Protein 3FS3 (pdb70)

CATH classification: 1.20.5.1500 (+1 more: 3.30.1120.90)

InterPro domains:
  IPR002164 Nucleosome assembly protein [PF00956] (43-279)
  IPR002164 Nucleosome assembly protein [PTHR11875] (30-287)
  IPR037231 NAP-like superfamily [SSF143113] (23-279)

GO terms:
  GO:0005737 cytoplasm (C, IDA)
  GO:0042393 histone binding (F, IDA)
  GO:0019901 protein kinase binding (F, IPI)

Sequence (197 aa):
TDLTEEQKETLKKLKLYQKEYYDYESKFEYELFLLRQKYHDLYGPIYDKRREALVGAKIGTPNLPEFWLRALRNNNTVSHVIEDHDEEILVYLNDIRCDYIKGFILSFYFATNPFFSNSVLTKTYHMKVLLHTEATVIDWYDNKNILKKRDSFFHFFTSHKVEVAQLEMIIEGDYEVALTIKERIIPYAVDYYLGII

Secondary structure (DSSP, 8-state):
--S-HHHHHHHHHHHHHHHHHHHHHHHHHHHHHHHHHHHHHHHHHHHHHHHHHHH---SSSTTSTTHHHHHHHTSHHHHTT--HHHHHHHTTEEEEEEEE---EEEEEEE-S-SSB--SEEEEEEEE--EEEEEEPPP-B-TT--TT-----GGGGS--B---HHHHHHHHHHHHHHHHHIIIIIHHHHHHHHTT--

Foldseek 3Di:
DPDDVVVVVVVVVVVVVVVVVVVVVVVVVVVVVVVVVVVVVVCVVVLVVVLCCQCCDQWASVNDFCLLVQLQCLPVLSVVQADPLQSVQSRQWRHWDWAVVCVIKIKTAGGCYQFFRDRIWMKDFDPVPTAWMAIDDTHTDPPRPPVPPDGHSVCLRPTTGCVNVVNVVVVVSSVVNVVCCHPPCSVCRVCSSVSVD

Nearest PDB structures (foldseek):
  3fs3-assembly1_A-2  TM=8.588E-01  e=6.155E-38  Plasmodium falciparum 3D7
  3hfd-assembly1_A-2  TM=9.957E-01  e=1.785E-30  Plasmodium knowlesi strain H
  3gyv-assembly1_A-2  TM=9.994E-01  e=1.395E-30  Plasmodium falciparum 3D7
  3gyw-assembly1_A-2  TM=1.003E+00  e=1.540E-29  Plasmodium falciparum 3D7
  6k00-assembly1_A  TM=7.542E-01  e=6.421E-14  Caenorhabditis elegans

Radius of gyration: 22.5 Å; Cα contacts (8 Å, |Δi|>4): 280; chains: 1; bounding box: 40×41×77 Å

Solvent-accessible surface area: 12964 Å² total; per-residue (Å²): 131,148,64,77,129,134,87,44,111,70,72,111,108,92,125,121,112,69,123,94,125,119,54,147,76,67,126,132,85,138,119,50,114,96,96,152,78,110,89,56,99,93,103,23,76,102,46,54,139,47,88,96,70,12,44,68,105,161,66,0,1,42,90,65,79,60,3,1,11,109,0,0,72,69,10,118,42,0,26,143,56,5,50,113,40,0,52,96,0,1,26,36,2,24,4,1,65,25,46,102,73,144,47,14,29,0,5,0,71,10,6,101,10,75,12,2,64,24,77,43,0,40,0,21,0,40,40,103,126,53,88,66,7,86,22,34,116,18,73,48,104,122,138,73,45,15,31,140,195,111,110,10,3,1,79,12,16,53,66,36,164,149,166,123,75,118,77,100,138,87,33,102,33,19,56,97,9,0,58,18,0,60,89,102,0,4,50,101,0,78,49,12,47,109,47,114,105

Organism: Plasmodium falciparum (isolate 3D7) (NCBI:txid36329)

B-factor: mean 36.51, std 13.62, range [14.11, 94.85]

Structure (mmCIF, N/CA/C/O backbone):
data_3FS3
#
_entry.id   3FS3
#
_cell.length_a   92.408
_cell.length_b   38.117
_cell.length_c   80.046
_cell.angle_alpha   90
_cell.angle_beta   107.866
_cell.angle_gamma   90
#
_symmetry.space_group_name_H-M   'C 1 2 1'
#
loop_
_entity.id
_entity.type
_entity.pdbx_description
1 polymer 'Nucleosome assembly protein 1, putative'
2 water water
#
loop_
_atom_site.group_PDB
_atom_site.id
_atom_site.type_symbol
_atom_site.label_atom_id
_atom_site.label_alt_id
_atom_site.label_comp_id
_atom_site.label_asym_id
_atom_site.label_entity_id
_atom_site.label_seq_id
_atom_site.pdbx_PDB_ins_code
_atom_site.Cartn_x
_atom_site.Cartn_y
_atom_site.Cartn_z
_atom_site.occupancy
_atom_site.B_iso_or_equiv
_atom_site.auth_seq_id
_atom_site.auth_comp_id
_atom_site.auth_asym_id
_atom_site.auth_atom_id
_atom_site.pdbx_PDB_model_num
ATOM 1 N N . THR A 1 45 ? -21.199 -3.424 -28.888 1.00 63.56 33 THR A N 1
ATOM 2 C CA . THR A 1 45 ? -22.127 -2.278 -29.094 1.00 65.43 33 THR A CA 1
ATOM 3 C C . THR A 1 45 ? -22.320 -1.946 -30.579 1.00 64.41 33 THR A C 1
ATOM 4 O O . THR A 1 45 ? -23.132 -2.573 -31.256 1.00 66.65 33 THR A O 1
ATOM 8 N N . ASP A 1 46 ? -21.580 -0.970 -31.093 1.00 63.63 34 ASP A N 1
ATOM 9 C CA . ASP A 1 46 ? -21.711 -0.604 -32.502 1.00 60.87 34 ASP A CA 1
ATOM 10 C C . ASP A 1 46 ? -20.512 -1.078 -33.314 1.00 57.48 34 ASP A C 1
ATOM 11 O O . ASP A 1 46 ? -20.013 -0.397 -34.215 1.00 54.87 34 ASP A O 1
ATOM 16 N N . LEU A 1 47 ? -20.075 -2.279 -32.967 1.00 50.60 35 LEU A N 1
ATOM 17 C CA . LEU A 1 47 ? -18.955 -2.931 -33.607 1.00 45.50 35 LEU A CA 1
ATOM 18 C C . LEU A 1 47 ? -19.531 -3.799 -34.720 1.00 42.48 35 LEU A C 1
ATOM 19 O O . LEU A 1 47 ? -20.740 -4.022 -34.778 1.00 41.68 35 LEU A O 1
ATOM 24 N N . THR A 1 48 ? -18.672 -4.277 -35.609 1.00 40.25 36 THR A N 1
ATOM 25 C CA . THR A 1 48 ? -19.123 -5.160 -36.675 1.00 35.23 36 THR A CA 1
ATOM 26 C C . THR A 1 48 ? -19.406 -6.471 -35.947 1.00 36.22 36 THR A C 1
ATOM 27 O O . THR A 1 48 ? -18.928 -6.669 -34.820 1.00 32.05 36 THR A O 1
ATOM 31 N N . GLU A 1 49 ? -20.173 -7.363 -36.569 1.00 33.00 37 GLU A N 1
ATOM 32 C CA . GLU A 1 49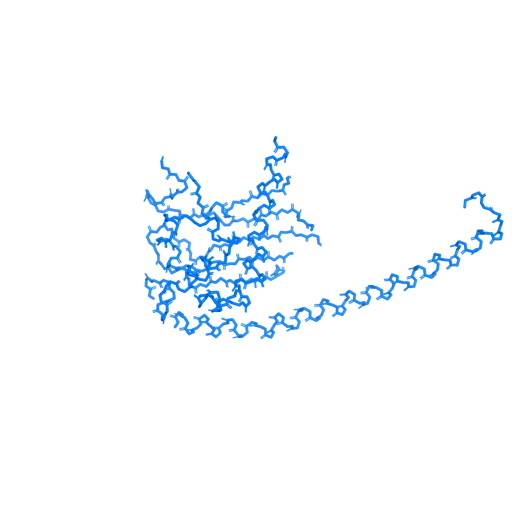 ? -20.490 -8.637 -35.933 1.00 33.31 37 GLU A CA 1
ATOM 33 C C . GLU A 1 49 ? -19.208 -9.370 -35.546 1.00 34.98 37 GLU A C 1
ATOM 34 O O . GLU A 1 49 ? -19.119 -9.998 -34.488 1.00 33.02 37 GLU A O 1
ATOM 40 N N . GLU A 1 50 ? -18.216 -9.269 -36.418 1.00 35.39 38 GLU A N 1
ATOM 41 C CA . GLU A 1 50 ? -16.915 -9.890 -36.213 1.00 36.26 38 GLU A CA 1
ATOM 42 C C . GLU A 1 50 ? -16.252 -9.382 -34.927 1.00 32.98 38 GLU A C 1
ATOM 43 O O . GLU A 1 50 ? -15.718 -10.159 -34.135 1.00 30.67 38 GLU A O 1
ATOM 49 N N . GLN A 1 51 ? -16.285 -8.071 -34.723 1.00 31.09 39 GLN A N 1
ATOM 50 C CA . GLN A 1 51 ? -15.682 -7.484 -33.534 1.00 28.36 39 GLN A CA 1
ATOM 51 C C . GLN A 1 51 ? -16.492 -7.843 -32.288 1.00 31.00 39 GLN A C 1
ATOM 52 O O . GLN A 1 51 ? -15.930 -8.019 -31.201 1.00 31.27 39 GLN A O 1
ATOM 58 N N . LYS A 1 52 ? -17.809 -7.969 -32.445 1.00 31.74 40 LYS A N 1
ATOM 59 C CA . LYS A 1 52 ? -18.663 -8.318 -31.314 1.00 34.12 40 LYS A CA 1
ATOM 60 C C . LYS A 1 52 ? -18.221 -9.674 -30.775 1.00 32.71 40 LYS A C 1
ATOM 61 O O . LYS A 1 52 ? -18.152 -9.870 -29.567 1.00 33.74 40 LYS A O 1
ATOM 67 N N . GLU A 1 53 ? -17.919 -10.603 -31.679 1.00 30.09 41 GLU A N 1
ATOM 68 C CA . GLU A 1 53 ? -17.464 -11.937 -31.289 1.00 34.14 41 GLU A CA 1
ATOM 69 C C . GLU A 1 53 ? -16.160 -11.849 -30.505 1.00 32.66 41 GLU A C 1
ATOM 70 O O . GLU A 1 53 ? -15.978 -12.532 -29.494 1.00 34.12 41 GLU A O 1
ATOM 76 N N . THR A 1 54 ? -15.255 -11.005 -30.990 1.00 30.75 42 THR A N 1
ATOM 77 C CA . THR A 1 54 ? -13.966 -10.799 -30.349 1.00 28.64 42 THR A CA 1
ATOM 78 C C . THR A 1 54 ? -14.164 -10.277 -28.927 1.00 28.50 42 THR A C 1
ATOM 79 O O . THR A 1 54 ? -13.484 -10.708 -27.996 1.00 26.65 42 THR A O 1
ATOM 83 N N . LEU A 1 55 ? -15.108 -9.353 -28.772 1.00 27.18 43 LEU A N 1
ATOM 84 C CA . LEU A 1 55 ? -15.402 -8.774 -27.472 1.00 28.76 43 LEU A CA 1
ATOM 85 C C . LEU A 1 55 ? -15.956 -9.836 -26.519 1.00 29.07 43 LEU A C 1
ATOM 86 O O . LEU A 1 55 ? -15.603 -9.862 -25.339 1.00 26.51 43 LEU A O 1
ATOM 91 N N . LYS A 1 56 ? -16.818 -10.711 -27.032 1.00 30.80 44 LYS A N 1
ATOM 92 C CA . LYS A 1 56 ? -17.396 -11.765 -26.201 1.00 31.46 44 LYS A CA 1
ATOM 93 C C . LYS A 1 56 ? -16.292 -12.702 -25.734 1.00 28.07 44 LYS A C 1
ATOM 94 O O . LYS A 1 56 ? -16.278 -13.118 -24.582 1.00 25.74 44 LYS A O 1
ATOM 100 N N . LYS A 1 57 ? -15.365 -13.032 -26.627 1.00 26.89 45 LYS A N 1
ATOM 101 C CA . LYS A 1 57 ? -14.271 -13.913 -26.252 1.00 28.91 45 LYS A CA 1
ATOM 102 C C . LYS A 1 57 ? -13.449 -13.287 -25.126 1.00 28.95 45 LYS A C 1
ATOM 103 O O . LYS A 1 57 ? -13.097 -13.970 -24.160 1.00 24.61 45 LYS A O 1
ATOM 109 N N . LEU A 1 58 ? -13.171 -11.987 -25.239 1.00 25.28 46 LEU A N 1
ATOM 110 C CA . LEU A 1 58 ? -12.407 -11.280 -24.215 1.00 26.29 46 LEU A CA 1
ATOM 111 C C . LEU A 1 58 ? -13.120 -11.314 -22.858 1.00 27.91 46 LEU A C 1
ATOM 112 O O . LEU A 1 58 ? -12.471 -11.491 -21.823 1.00 25.66 46 LEU A O 1
ATOM 117 N N . LYS A 1 59 ? -14.442 -11.134 -22.854 1.00 26.33 47 LYS A N 1
ATOM 118 C CA . LYS A 1 59 ? -15.182 -11.178 -21.596 1.00 26.51 47 LYS A CA 1
ATOM 119 C C . LYS A 1 59 ? -15.066 -12.586 -21.021 1.00 27.06 47 LYS A C 1
ATOM 120 O O . LYS A 1 59 ? -14.935 -12.770 -19.808 1.00 27.15 47 LYS A O 1
ATOM 126 N N . LEU A 1 60 ? -15.097 -13.578 -21.905 1.00 26.19 48 LEU A N 1
ATOM 127 C CA . LEU A 1 60 ? -14.963 -14.963 -21.481 1.00 28.95 48 LEU A CA 1
ATOM 128 C C . LEU A 1 60 ? -13.610 -15.100 -20.781 1.00 25.89 48 LEU A C 1
ATOM 129 O O . LEU A 1 60 ? -13.544 -15.584 -19.654 1.00 25.46 48 LEU A O 1
ATOM 134 N N . TYR A 1 61 ? -12.538 -14.649 -21.437 1.00 24.38 49 TYR A N 1
ATOM 135 C CA . TYR A 1 61 ? -11.208 -14.734 -20.842 1.00 23.93 49 TYR A CA 1
ATOM 136 C C . TYR A 1 61 ? -11.142 -13.925 -19.552 1.00 24.03 49 TYR A C 1
ATOM 137 O O . TYR A 1 61 ? -10.514 -14.348 -18.585 1.00 25.74 49 TYR A O 1
ATOM 146 N N . GLN A 1 62 ? -11.792 -12.766 -19.526 1.00 24.23 50 GLN A N 1
ATOM 147 C CA . GLN A 1 62 ? -11.769 -11.941 -18.325 1.00 25.85 50 GLN A CA 1
ATOM 148 C C . GLN A 1 62 ? -12.465 -12.671 -17.176 1.00 29.73 50 GLN A C 1
ATOM 149 O O . GLN A 1 62 ? -12.052 -12.561 -16.018 1.00 26.75 50 GLN A O 1
ATOM 155 N N . LYS A 1 63 ? -13.532 -13.399 -17.503 1.00 30.81 51 LYS A N 1
ATOM 156 C CA . LYS A 1 63 ? -14.263 -14.163 -16.501 1.00 33.34 51 LYS A CA 1
ATOM 157 C C . LYS A 1 63 ? -13.316 -15.214 -15.935 1.00 33.86 51 LYS A C 1
ATOM 158 O O . LYS A 1 63 ? -13.344 -15.513 -14.742 1.00 33.14 51 LYS A O 1
ATOM 164 N N . GLU A 1 64 ? -12.472 -15.766 -16.804 1.00 32.59 52 GLU A N 1
ATOM 165 C CA . GLU A 1 64 ? -11.498 -16.769 -16.389 1.00 31.15 52 GLU A CA 1
ATOM 166 C C . GLU A 1 64 ? -10.476 -16.114 -15.450 1.00 31.70 52 GLU A C 1
ATOM 167 O O . GLU A 1 64 ? -10.044 -16.718 -14.465 1.00 30.47 52 GLU A O 1
ATOM 173 N N . TYR A 1 65 ? -10.084 -14.880 -15.758 1.00 29.36 53 TYR A N 1
ATOM 174 C CA . TYR A 1 65 ? -9.126 -14.177 -14.910 1.00 29.87 53 TYR A CA 1
ATOM 175 C C . TYR A 1 65 ? -9.687 -14.036 -13.495 1.00 29.43 53 TYR A C 1
ATOM 176 O O . TYR A 1 65 ? -9.017 -14.368 -12.511 1.00 29.77 53 TYR A O 1
ATOM 185 N N . TYR A 1 66 ? -10.917 -13.538 -13.403 1.00 28.69 54 TYR A N 1
ATOM 186 C CA . TYR A 1 66 ? -11.577 -13.334 -12.117 1.00 29.79 54 TYR A CA 1
ATOM 187 C C . TYR A 1 66 ? -11.707 -14.610 -11.293 1.00 29.37 54 TYR A C 1
ATOM 188 O O . TYR A 1 66 ? -11.640 -14.563 -10.065 1.00 28.62 54 TYR A O 1
ATOM 197 N N . ASP A 1 67 ? -11.889 -15.746 -11.965 1.00 28.69 55 ASP A N 1
ATOM 198 C CA . ASP A 1 67 ? -11.992 -17.017 -11.264 1.00 29.73 55 ASP A CA 1
ATOM 199 C C . ASP A 1 67 ? -10.645 -17.302 -10.593 1.00 30.57 55 ASP A C 1
ATOM 200 O O . ASP A 1 67 ? -10.581 -17.547 -9.388 1.00 30.32 55 ASP A O 1
ATOM 205 N N . TYR A 1 68 ? -9.567 -17.257 -11.370 1.00 26.23 56 TYR A N 1
ATOM 206 C CA . TYR A 1 68 ? -8.244 -17.499 -10.815 1.00 25.18 56 TYR A CA 1
ATOM 207 C C . TYR A 1 68 ? -7.922 -16.482 -9.726 1.00 25.97 56 TYR A C 1
ATOM 208 O O . TYR A 1 68 ? -7.383 -16.835 -8.680 1.00 27.10 56 TYR A O 1
ATOM 217 N N . GLU A 1 69 ? -8.251 -15.219 -9.971 1.00 24.03 57 GLU A N 1
ATOM 218 C CA . GLU A 1 69 ? -7.978 -14.185 -8.988 1.00 27.72 57 GLU A CA 1
ATOM 219 C C . GLU A 1 69 ? -8.706 -14.455 -7.665 1.00 28.94 57 GLU A C 1
ATOM 220 O O . GLU A 1 69 ? -8.161 -14.201 -6.595 1.00 28.94 57 GLU A O 1
ATOM 226 N N . SER A 1 70 ? -9.935 -14.963 -7.736 1.00 29.35 58 SER A N 1
ATOM 227 C CA . SER A 1 70 ? -10.688 -15.265 -6.523 1.00 31.48 58 SER A CA 1
ATOM 228 C C . SER A 1 70 ? -9.983 -16.374 -5.763 1.00 30.77 58 SER A C 1
ATOM 229 O O . SER A 1 70 ? -9.928 -16.360 -4.538 1.00 29.44 58 SER A O 1
ATOM 232 N N . LYS A 1 71 ? -9.442 -17.337 -6.500 1.00 31.29 59 LYS A N 1
ATOM 233 C CA . LYS A 1 71 ? -8.733 -18.446 -5.876 1.00 32.31 59 LYS A CA 1
ATOM 234 C C . LYS A 1 71 ? -7.416 -17.978 -5.251 1.00 31.60 59 LYS A C 1
ATOM 235 O O . LYS A 1 71 ? -7.001 -18.504 -4.219 1.00 31.55 59 LYS A O 1
ATOM 241 N N . PHE A 1 72 ? -6.763 -16.992 -5.865 1.00 30.22 60 PHE A N 1
ATOM 242 C CA . PHE A 1 72 ? -5.513 -16.467 -5.311 1.00 29.89 60 PHE A CA 1
ATOM 243 C C . PHE A 1 72 ? -5.864 -15.720 -4.033 1.00 29.95 60 PHE A C 1
ATOM 244 O O . PHE A 1 72 ? -5.210 -15.882 -2.999 1.00 29.34 60 PHE A O 1
ATOM 252 N N . GLU A 1 73 ? -6.904 -14.899 -4.110 1.00 27.68 61 GLU A N 1
ATOM 253 C CA . GLU A 1 73 ? -7.317 -14.131 -2.945 1.00 33.31 61 GLU A CA 1
ATOM 254 C C . GLU A 1 73 ? -7.604 -15.079 -1.787 1.00 31.90 61 GLU A C 1
ATOM 255 O O . GLU A 1 73 ? -7.250 -14.797 -0.648 1.00 28.78 61 GLU A O 1
ATOM 261 N N . TYR A 1 74 ? -8.239 -16.210 -2.087 1.00 33.13 62 TYR A N 1
ATOM 262 C CA . TYR A 1 74 ? -8.562 -17.189 -1.057 1.00 33.47 62 TYR A CA 1
ATOM 263 C C . TYR A 1 74 ? -7.286 -17.751 -0.436 1.00 32.94 62 TYR A C 1
ATOM 264 O O . TYR A 1 74 ? -7.159 -17.801 0.790 1.00 30.49 62 TYR A O 1
ATOM 273 N N . GLU A 1 75 ? -6.339 -18.173 -1.273 1.00 28.11 63 GLU A N 1
ATOM 274 C CA . GLU A 1 75 ? -5.087 -18.705 -0.746 1.00 31.65 63 GLU A CA 1
ATOM 275 C C . GLU A 1 75 ? -4.315 -17.643 0.048 1.00 29.97 63 GLU A C 1
ATOM 276 O O . GLU A 1 75 ? -3.535 -17.977 0.935 1.00 27.16 63 GLU A O 1
ATOM 282 N N . LEU A 1 76 ? -4.538 -16.368 -0.265 1.00 30.31 64 LEU A N 1
ATOM 283 C CA . LEU A 1 76 ? -3.871 -15.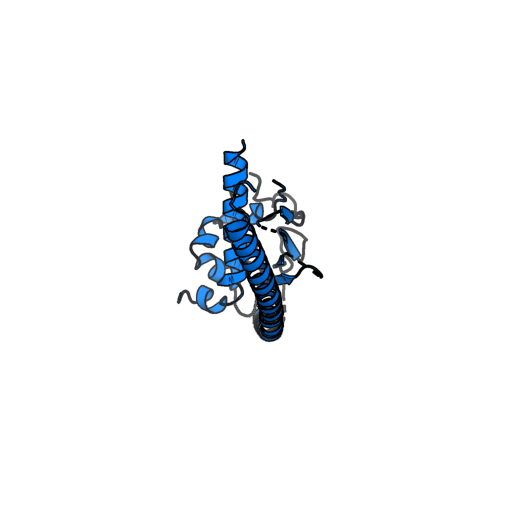287 0.461 1.00 31.35 64 LEU A CA 1
ATOM 284 C C . LEU A 1 76 ? -4.502 -15.159 1.853 1.00 32.45 64 LEU A C 1
ATOM 285 O O . LEU A 1 76 ? -3.812 -14.925 2.838 1.00 34.56 64 LEU A O 1
ATOM 290 N N . PHE A 1 77 ? -5.820 -15.315 1.922 1.00 34.43 65 PHE A N 1
ATOM 291 C CA . PHE A 1 77 ? -6.534 -15.238 3.191 1.00 37.77 65 PHE A CA 1
ATOM 292 C C . PHE A 1 77 ? -6.030 -16.354 4.094 1.00 37.38 65 PHE A C 1
ATOM 293 O O . PHE A 1 77 ? -5.743 -16.130 5.265 1.00 38.66 65 PHE A O 1
ATOM 301 N N . LEU A 1 78 ? -5.929 -17.557 3.537 1.00 37.56 66 LEU A N 1
ATOM 302 C CA . LEU A 1 78 ? -5.444 -18.710 4.281 1.00 38.58 66 LEU A CA 1
ATOM 303 C C . LEU A 1 78 ? -4.055 -18.432 4.825 1.00 36.81 66 LEU A C 1
ATOM 304 O O . LEU A 1 78 ? -3.792 -18.585 6.020 1.00 39.28 66 LEU A O 1
ATOM 309 N N . LEU A 1 79 ? -3.172 -18.014 3.928 1.00 35.12 67 LEU A N 1
ATOM 310 C CA . LEU A 1 79 ? -1.789 -17.734 4.272 1.00 32.75 67 LEU A CA 1
ATOM 311 C C . LEU A 1 79 ? -1.661 -16.765 5.436 1.00 32.26 67 LEU A C 1
ATOM 312 O O . LEU A 1 79 ? -0.974 -17.061 6.407 1.00 35.33 67 LEU A O 1
ATOM 317 N N . ARG A 1 80 ? -2.326 -15.616 5.352 1.00 33.02 68 ARG A N 1
ATOM 318 C CA . ARG A 1 80 ? -2.246 -14.631 6.430 1.00 33.57 68 ARG A CA 1
ATOM 319 C C . ARG A 1 80 ? -2.846 -15.153 7.747 1.00 33.06 68 ARG A C 1
ATOM 320 O O . ARG A 1 80 ? -2.364 -14.820 8.826 1.00 33.15 68 ARG A O 1
ATOM 328 N N . GLN A 1 81 ? -3.884 -15.978 7.662 1.00 34.38 69 GLN A N 1
ATOM 329 C CA . GLN A 1 81 ? -4.498 -16.533 8.865 1.00 37.56 69 GLN A CA 1
ATOM 330 C C . GLN A 1 81 ? -3.524 -17.491 9.531 1.00 37.51 69 GLN A C 1
ATOM 331 O O . GLN A 1 81 ? -3.258 -17.389 10.726 1.00 40.55 69 GLN A O 1
ATOM 337 N N . LYS A 1 82 ? -2.991 -18.419 8.746 1.00 36.79 70 LYS A N 1
ATOM 338 C CA . LYS A 1 82 ? -2.041 -19.398 9.247 1.00 34.20 70 LYS A CA 1
ATOM 339 C C . LYS A 1 82 ? -0.926 -18.744 10.064 1.00 32.88 70 LYS A C 1
ATOM 340 O O . LYS A 1 82 ? -0.693 -19.110 11.216 1.00 31.49 70 LYS A O 1
ATOM 346 N N . TYR A 1 83 ? -0.236 -17.776 9.473 1.00 27.97 71 TYR A N 1
ATOM 347 C CA . TYR A 1 83 ? 0.848 -17.124 10.189 1.00 31.79 71 TYR A CA 1
ATOM 348 C C . TYR A 1 83 ? 0.352 -16.275 11.347 1.00 30.24 71 TYR A C 1
ATOM 349 O O . TYR A 1 83 ? 1.050 -16.122 12.349 1.00 31.01 71 TYR A O 1
ATOM 358 N N . HIS A 1 84 ? -0.853 -15.730 11.227 1.00 28.86 72 HIS A N 1
ATOM 359 C CA . HIS A 1 84 ? -1.393 -14.958 12.332 1.00 32.98 72 HIS A CA 1
ATOM 360 C C . HIS A 1 84 ? -1.421 -15.878 13.554 1.00 32.04 72 HIS A C 1
ATOM 361 O O . HIS A 1 84 ? -1.070 -15.463 14.655 1.00 28.47 72 HIS A O 1
ATOM 368 N N . ASP A 1 85 ? -1.833 -17.129 13.340 1.00 32.09 73 ASP A N 1
ATOM 369 C CA . ASP A 1 85 ? -1.902 -18.120 14.411 1.00 36.18 73 ASP A CA 1
ATOM 370 C C . ASP A 1 85 ? -0.528 -18.601 14.857 1.00 33.80 73 ASP A C 1
ATOM 371 O O . ASP A 1 85 ? -0.352 -19.019 15.999 1.00 32.43 73 ASP A O 1
ATOM 376 N N . LEU A 1 86 ? 0.449 -18.552 13.958 1.00 34.30 74 LEU A N 1
ATOM 377 C CA . LEU A 1 86 ? 1.801 -18.952 14.321 1.00 31.01 74 LEU A CA 1
ATOM 378 C C . LEU A 1 86 ? 2.451 -17.844 15.159 1.00 28.76 74 LEU A C 1
ATOM 379 O O . LEU A 1 86 ? 3.257 -18.125 16.037 1.00 30.71 74 LEU A O 1
ATOM 384 N N . TYR A 1 87 ? 2.096 -16.587 14.903 1.00 26.93 75 TYR A N 1
ATOM 385 C CA . TYR A 1 87 ? 2.671 -15.479 15.680 1.00 27.27 75 TYR A CA 1
ATOM 386 C C . TYR A 1 87 ? 2.089 -15.403 17.094 1.00 25.74 75 TYR A C 1
ATOM 387 O O . TYR A 1 87 ? 2.784 -15.025 18.047 1.00 27.70 75 TYR A O 1
ATOM 396 N N . GLY A 1 88 ? 0.810 -15.753 17.214 1.00 25.85 76 GLY A N 1
ATOM 397 C CA . GLY A 1 88 ? 0.118 -15.716 18.494 1.00 24.00 76 GLY A CA 1
ATOM 398 C C . GLY A 1 88 ? 0.902 -16.196 19.704 1.00 26.51 76 GLY A C 1
ATOM 399 O O . GLY A 1 88 ? 1.073 -15.441 20.661 1.00 30.37 76 GLY A O 1
ATOM 400 N N . PRO A 1 89 ? 1.385 -17.450 19.705 1.00 27.72 77 PRO A N 1
ATOM 401 C CA . PRO A 1 89 ? 2.150 -17.985 20.838 1.00 26.93 77 PRO A CA 1
ATOM 402 C C . PRO A 1 89 ? 3.420 -17.177 21.107 1.00 26.23 77 PRO A C 1
ATOM 403 O O . PRO A 1 89 ? 3.885 -17.080 22.241 1.00 24.49 77 PRO A O 1
ATOM 407 N N . ILE A 1 90 ? 3.991 -16.614 20.054 1.00 24.06 78 ILE A N 1
ATOM 408 C CA . ILE A 1 90 ? 5.206 -15.833 20.217 1.00 25.85 78 ILE A CA 1
ATOM 409 C C . ILE A 1 90 ? 4.889 -14.532 20.944 1.00 24.68 78 ILE A C 1
ATOM 410 O O . ILE A 1 90 ? 5.690 -14.058 21.748 1.00 25.50 78 ILE A O 1
ATOM 415 N N . TYR A 1 91 ? 3.713 -13.966 20.682 1.00 24.65 79 TYR A N 1
ATOM 416 C CA . TYR A 1 91 ? 3.320 -12.728 21.349 1.00 27.87 79 TYR A CA 1
ATOM 417 C C . TYR A 1 91 ? 2.996 -13.004 22.816 1.00 28.41 79 TYR A C 1
ATOM 418 O O . TYR A 1 91 ? 3.366 -12.224 23.697 1.00 27.55 79 TYR A O 1
ATOM 427 N N . ASP A 1 92 ? 2.310 -14.115 23.078 1.00 29.16 80 ASP A N 1
ATOM 428 C CA . ASP A 1 92 ? 1.945 -14.466 24.445 1.00 30.77 80 ASP A CA 1
ATOM 429 C C . ASP A 1 92 ? 3.164 -14.756 25.306 1.00 31.00 80 ASP A C 1
ATOM 430 O O . ASP A 1 92 ? 3.142 -14.509 26.515 1.00 30.01 80 ASP A O 1
ATOM 435 N N . LYS A 1 93 ? 4.219 -15.293 24.698 1.00 26.93 81 LYS A N 1
ATOM 436 C CA . LYS A 1 93 ? 5.427 -15.591 25.456 1.00 28.82 81 LYS A CA 1
ATOM 437 C C . LYS A 1 93 ? 6.078 -14.286 25.886 1.00 24.97 81 LYS A C 1
ATOM 438 O O . LYS A 1 93 ? 6.554 -14.151 27.009 1.00 27.19 81 LYS A O 1
ATOM 444 N N . ARG A 1 94 ? 6.084 -13.317 24.986 1.00 24.01 82 ARG A N 1
ATOM 445 C CA . ARG A 1 94 ? 6.663 -12.019 25.290 1.00 23.03 82 ARG A CA 1
ATOM 446 C C . ARG A 1 94 ? 5.885 -11.375 26.440 1.00 23.74 82 ARG A C 1
ATOM 447 O O . ARG A 1 94 ? 6.476 -10.886 27.397 1.00 24.16 82 ARG A O 1
ATOM 455 N N . ARG A 1 95 ? 4.557 -11.393 26.351 1.00 22.69 83 ARG A N 1
ATOM 456 C CA . ARG A 1 95 ? 3.720 -10.805 27.391 1.00 23.54 83 ARG A CA 1
ATOM 457 C C . ARG A 1 95 ? 4.039 -11.464 28.732 1.00 26.73 83 ARG A C 1
ATOM 458 O O . ARG A 1 95 ? 4.282 -10.787 29.742 1.00 20.30 83 ARG A O 1
ATOM 466 N N . GLU A 1 96 ? 4.040 -12.794 28.715 1.00 24.86 84 GLU A N 1
ATOM 467 C CA . GLU A 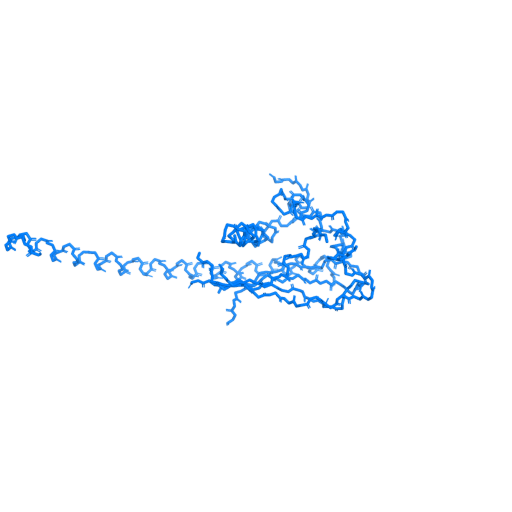1 96 ? 4.308 -13.607 29.892 1.00 27.58 84 GLU A CA 1
ATOM 468 C C . GLU A 1 96 ? 5.636 -13.232 30.539 1.00 27.91 84 GLU A C 1
ATOM 469 O O . GLU A 1 96 ? 5.711 -13.057 31.753 1.00 27.54 84 GLU A O 1
ATOM 475 N N . ALA A 1 97 ? 6.679 -13.109 29.724 1.00 23.27 85 ALA A N 1
ATOM 476 C CA . ALA A 1 97 ? 7.992 -12.753 30.237 1.00 27.00 85 ALA A CA 1
ATOM 477 C C . ALA A 1 97 ? 7.997 -11.311 30.747 1.00 28.07 85 ALA A C 1
ATOM 478 O O . ALA A 1 97 ? 8.660 -11.003 31.732 1.00 29.64 85 ALA A O 1
ATOM 480 N N . LEU A 1 98 ? 7.255 -10.434 30.076 1.00 26.91 86 LEU A N 1
ATOM 481 C CA . LEU A 1 98 ? 7.190 -9.024 30.467 1.00 28.08 86 LEU A CA 1
ATOM 482 C C . LEU A 1 98 ? 6.374 -8.783 31.734 1.00 31.33 86 LEU A C 1
ATOM 483 O O . LEU A 1 98 ? 6.802 -8.053 32.633 1.00 29.34 86 LEU A O 1
ATOM 488 N N . VAL A 1 99 ? 5.199 -9.400 31.794 1.00 30.97 87 VAL A N 1
ATOM 489 C CA . VAL A 1 99 ? 4.294 -9.213 32.916 1.00 33.56 87 VAL A CA 1
ATOM 490 C C . VAL A 1 99 ? 4.435 -10.242 34.035 1.00 37.77 87 VAL A C 1
ATOM 491 O O . VAL A 1 99 ? 4.311 -9.896 35.206 1.00 38.47 87 VAL A O 1
ATOM 495 N N . GLY A 1 100 ? 4.693 -11.497 33.675 1.00 36.87 88 GLY A N 1
ATOM 496 C CA . GLY A 1 100 ? 4.852 -12.537 34.677 1.00 38.47 88 GLY A CA 1
ATOM 497 C C . GLY A 1 100 ? 3.524 -13.046 35.203 1.00 43.88 88 GLY A C 1
ATOM 498 O O . GLY A 1 100 ? 2.463 -12.741 34.649 1.00 45.05 88 GLY A O 1
ATOM 499 N N . ALA A 1 104 ? 1.100 -6.897 39.634 1.00 40.53 92 ALA A N 1
ATOM 500 C CA . ALA A 1 104 ? 1.831 -5.700 40.034 1.00 43.40 92 ALA A CA 1
ATOM 501 C C . ALA A 1 104 ? 1.124 -4.427 39.580 1.00 44.06 92 ALA A C 1
ATOM 502 O O . ALA A 1 104 ? 0.349 -4.437 38.619 1.00 43.19 92 ALA A O 1
ATOM 504 N N . LYS A 1 105 ? 1.401 -3.330 40.277 1.00 44.15 93 LYS A N 1
ATOM 505 C CA . LYS A 1 105 ? 0.799 -2.050 39.938 1.00 43.87 93 LYS A CA 1
ATOM 506 C C . LYS A 1 105 ? 1.693 -1.241 39.003 1.00 39.19 93 LYS A C 1
ATOM 507 O O . LYS A 1 105 ? 1.853 -0.030 39.170 1.00 38.51 93 LYS A O 1
ATOM 513 N N . ILE A 1 106 ? 2.287 -1.917 38.024 1.00 35.23 94 ILE A N 1
ATOM 514 C CA . ILE A 1 106 ? 3.130 -1.236 37.052 1.00 32.59 94 ILE A CA 1
ATOM 515 C C . ILE A 1 106 ? 3.166 -2.029 35.752 1.00 29.32 94 ILE A C 1
ATOM 516 O O . ILE A 1 106 ? 3.045 -3.254 35.758 1.00 25.53 94 ILE A O 1
ATOM 521 N N . GLY A 1 107 ? 3.301 -1.324 34.634 1.00 28.30 95 GLY A N 1
ATOM 522 C CA . GLY A 1 107 ? 3.324 -1.990 33.342 1.00 23.44 95 GLY A CA 1
ATOM 523 C C . GLY A 1 107 ? 4.584 -2.801 33.147 1.00 21.93 95 GLY A C 1
ATOM 524 O O . GLY A 1 107 ? 5.647 -2.372 33.571 1.00 25.71 95 GLY A O 1
ATOM 525 N N . THR A 1 108 ? 4.465 -3.973 32.527 1.00 19.72 96 THR A N 1
ATOM 526 C CA . THR A 1 108 ? 5.617 -4.836 32.256 1.00 20.98 96 THR A CA 1
ATOM 527 C C . THR A 1 108 ? 6.687 -4.735 33.353 1.00 24.12 96 THR A C 1
ATOM 528 O O . THR A 1 108 ? 7.802 -4.292 33.101 1.00 26.07 96 THR A O 1
ATOM 532 N N . PRO A 1 109 ? 6.361 -5.161 34.585 1.00 24.81 97 PRO A N 1
ATOM 533 C CA . PRO A 1 109 ? 7.320 -5.092 35.691 1.00 25.14 97 PRO A CA 1
ATOM 534 C C . PRO A 1 109 ? 8.653 -5.804 35.497 1.00 27.50 97 PRO A C 1
ATOM 535 O O . PRO A 1 109 ? 9.644 -5.423 36.118 1.00 31.53 97 PRO A O 1
ATOM 539 N N . ASN A 1 110 ? 8.708 -6.823 34.648 1.00 25.64 98 ASN A N 1
ATOM 540 C CA . ASN A 1 110 ? 9.983 -7.507 34.456 1.00 25.88 98 ASN A CA 1
ATOM 541 C C . ASN A 1 110 ? 10.899 -6.761 33.489 1.00 28.64 98 ASN A C 1
ATOM 542 O O . ASN A 1 110 ? 12.047 -7.155 33.288 1.00 30.23 98 ASN A O 1
ATOM 547 N N . LEU A 1 111 ? 10.384 -5.686 32.890 1.00 27.39 99 LEU A N 1
ATOM 548 C CA . LEU A 1 111 ? 11.162 -4.843 31.975 1.00 25.66 99 LEU A CA 1
ATOM 549 C C . LEU A 1 111 ? 10.446 -3.496 31.868 1.00 28.41 99 LEU A C 1
ATOM 550 O O . LEU A 1 111 ? 9.722 -3.216 30.899 1.00 25.65 99 LEU A O 1
ATOM 555 N N . PRO A 1 112 ? 10.645 -2.642 32.884 1.00 27.90 100 PRO A N 1
ATOM 556 C CA . PRO A 1 112 ? 10.071 -1.305 33.029 1.00 26.06 100 PRO A CA 1
ATOM 557 C C . PRO A 1 112 ? 10.011 -0.449 31.773 1.00 26.36 100 PRO A C 1
ATOM 558 O O . PRO A 1 112 ? 11.001 -0.313 31.058 1.00 25.31 100 PRO A O 1
ATOM 562 N N . GLU A 1 113 ? 8.835 0.127 31.521 1.00 23.84 101 GLU A N 1
ATOM 563 C CA . GLU A 1 113 ? 8.614 1.022 30.384 1.00 26.59 101 GLU A CA 1
ATOM 564 C C . GLU A 1 113 ? 8.796 0.415 29.001 1.00 26.09 101 GLU A C 1
ATOM 565 O O . GLU A 1 113 ? 8.959 1.147 28.017 1.00 26.38 101 GLU A O 1
ATOM 571 N N . PHE A 1 114 ? 8.739 -0.912 28.914 1.00 26.47 102 PHE A N 1
ATOM 572 C CA . PHE A 1 114 ? 8.921 -1.589 27.636 1.00 22.28 102 PHE A CA 1
ATOM 573 C C . PHE A 1 114 ? 8.149 -1.020 26.455 1.00 22.03 102 PHE A C 1
ATOM 574 O O . PHE A 1 114 ? 8.739 -0.683 25.437 1.00 24.11 102 PHE A O 1
ATOM 582 N N . TRP A 1 115 ? 6.829 -0.938 26.572 1.00 21.94 103 TRP A N 1
ATOM 583 C CA . TRP A 1 115 ? 6.026 -0.442 25.460 1.00 24.20 103 TRP A CA 1
ATOM 584 C C . TRP A 1 115 ? 6.202 1.054 25.209 1.00 24.22 103 TRP A C 1
ATOM 585 O O . TRP A 1 115 ? 6.245 1.489 24.056 1.00 23.27 103 TRP A O 1
ATOM 596 N N . LEU A 1 116 ? 6.309 1.842 26.274 1.00 26.65 104 LEU A N 1
ATOM 597 C CA . LEU A 1 116 ? 6.502 3.272 26.088 1.00 22.60 104 LEU A CA 1
ATOM 598 C C . LEU A 1 116 ? 7.738 3.499 25.238 1.00 25.17 104 LEU A C 1
ATOM 599 O O . LEU A 1 116 ? 7.698 4.269 24.278 1.00 25.10 104 LEU A O 1
ATOM 604 N N . ARG A 1 117 ? 8.831 2.823 25.580 1.00 24.49 105 ARG A N 1
ATOM 605 C CA . ARG A 1 117 ? 10.070 3.001 24.836 1.00 26.58 105 ARG A CA 1
ATOM 606 C C . ARG A 1 117 ? 9.992 2.468 23.418 1.00 28.63 105 ARG A C 1
ATOM 607 O O . ARG A 1 117 ? 10.520 3.082 22.496 1.00 32.93 105 ARG A O 1
ATOM 615 N N . ALA A 1 118 ? 9.325 1.335 23.230 1.00 28.85 106 ALA A N 1
ATOM 616 C CA . ALA A 1 118 ? 9.180 0.794 21.887 1.00 28.20 106 ALA A CA 1
ATOM 617 C C . ALA A 1 118 ? 8.403 1.822 21.059 1.00 29.79 106 ALA A C 1
ATOM 618 O O . ALA A 1 118 ? 8.805 2.165 19.947 1.00 31.02 106 ALA A O 1
ATOM 620 N N . LEU A 1 119 ? 7.293 2.316 21.607 1.00 29.00 107 LEU A N 1
ATOM 621 C CA . LEU A 1 119 ? 6.474 3.315 20.914 1.00 29.62 107 LEU A CA 1
ATOM 622 C C . LEU A 1 119 ? 7.266 4.600 20.641 1.00 29.56 107 LEU A C 1
ATOM 623 O O . LEU A 1 119 ? 7.170 5.178 19.558 1.00 29.27 107 LEU A O 1
ATOM 628 N N . ARG A 1 120 ? 8.045 5.039 21.624 1.00 29.25 108 ARG A N 1
ATOM 629 C CA . ARG A 1 120 ? 8.858 6.247 21.483 1.00 32.66 108 ARG A CA 1
ATOM 630 C C . ARG A 1 120 ? 9.861 6.121 20.344 1.00 32.16 108 ARG A C 1
ATOM 631 O O . ARG A 1 120 ? 10.055 7.067 19.583 1.00 34.49 108 ARG A O 1
ATOM 639 N N . ASN A 1 121 ? 10.487 4.952 20.229 1.00 27.63 109 ASN A N 1
ATOM 640 C CA . ASN A 1 121 ? 11.478 4.705 19.191 1.00 29.95 109 ASN A CA 1
ATOM 641 C C . ASN A 1 121 ? 10.929 4.536 17.776 1.00 30.32 109 ASN A C 1
ATOM 642 O O . ASN A 1 121 ? 11.676 4.213 16.852 1.00 32.77 109 ASN A O 1
ATOM 647 N N . ASN A 1 122 ? 9.628 4.733 17.600 1.00 30.97 110 ASN A N 1
ATOM 648 C CA . ASN A 1 122 ? 9.029 4.644 16.267 1.00 32.04 110 ASN A CA 1
ATOM 649 C C . ASN A 1 122 ? 8.582 6.054 15.897 1.00 32.25 110 ASN A C 1
ATOM 650 O O . ASN A 1 122 ? 7.719 6.629 16.558 1.00 30.93 110 ASN A O 1
ATOM 655 N N . ASN A 1 123 ? 9.179 6.604 14.843 1.00 36.53 111 ASN A N 1
ATOM 656 C CA . ASN A 1 123 ? 8.884 7.965 14.390 1.00 39.82 111 ASN A CA 1
ATOM 657 C C . ASN A 1 123 ? 7.408 8.331 14.334 1.00 40.34 111 ASN A C 1
ATOM 658 O O . ASN A 1 123 ? 6.975 9.267 15.006 1.00 41.49 111 ASN A O 1
ATOM 663 N N . THR A 1 124 ? 6.647 7.596 13.527 1.00 40.12 112 THR A N 1
ATOM 664 C CA . THR A 1 124 ? 5.217 7.843 13.356 1.00 39.29 112 THR A CA 1
ATOM 665 C C . THR A 1 124 ? 4.443 7.927 14.673 1.00 39.60 112 THR A C 1
ATOM 666 O O . THR A 1 124 ? 3.711 8.892 14.907 1.00 40.90 112 THR A O 1
ATOM 670 N N . VAL A 1 125 ? 4.601 6.919 15.527 1.00 37.44 113 VAL A N 1
ATOM 671 C CA . VAL A 1 125 ? 3.899 6.888 16.808 1.00 35.86 113 VAL A CA 1
ATOM 672 C C . VAL A 1 125 ? 4.451 7.893 17.807 1.00 37.07 113 VAL A C 1
ATOM 673 O O . VAL A 1 125 ? 3.704 8.456 18.609 1.00 38.38 113 VAL A O 1
ATOM 677 N N . SER A 1 126 ? 5.760 8.115 17.764 1.00 35.42 114 SER A N 1
ATOM 678 C CA . SER A 1 126 ? 6.386 9.050 18.682 1.00 36.78 114 SER A CA 1
ATOM 679 C C . SER A 1 126 ? 5.806 10.454 18.537 1.00 35.89 114 SER A C 1
ATOM 680 O O . SER A 1 126 ? 5.783 11.220 19.501 1.00 34.47 114 SER A O 1
ATOM 683 N N . HIS A 1 127 ? 5.326 10.782 17.341 1.00 34.16 115 HIS A N 1
ATOM 684 C CA . HIS A 1 127 ? 4.762 12.107 17.087 1.00 38.40 115 HIS A CA 1
ATOM 685 C C . HIS A 1 127 ? 3.456 12.402 17.815 1.00 35.59 115 HIS A C 1
ATOM 686 O O . HIS A 1 127 ? 3.123 13.567 18.030 1.00 35.04 115 HIS A O 1
ATOM 693 N N . VAL A 1 128 ? 2.714 11.365 18.194 1.00 30.00 116 VAL A N 1
ATOM 694 C CA . VAL A 1 128 ? 1.462 11.587 18.903 1.00 29.12 116 VAL A CA 1
ATOM 695 C C . VAL A 1 128 ? 1.564 11.323 20.407 1.00 31.76 116 VAL A C 1
ATOM 696 O O . VAL A 1 128 ? 0.555 11.338 21.115 1.00 31.81 116 VAL A O 1
ATOM 700 N N . ILE A 1 129 ? 2.786 11.105 20.896 1.00 33.68 117 ILE A N 1
ATOM 701 C CA . ILE A 1 129 ? 3.006 10.850 22.318 1.00 29.75 117 ILE A CA 1
ATOM 702 C C . ILE A 1 129 ? 3.615 12.061 22.985 1.00 32.63 117 ILE A C 1
ATOM 703 O O . ILE A 1 129 ? 4.728 12.474 22.641 1.00 30.68 117 ILE A O 1
ATOM 708 N N . GLU A 1 130 ? 2.890 12.614 23.955 1.00 32.77 118 GLU A N 1
ATOM 709 C CA . GLU A 1 130 ? 3.360 13.785 24.682 1.00 34.45 118 GLU A CA 1
ATOM 710 C C . GLU A 1 130 ? 3.995 13.406 26.018 1.00 37.01 118 GLU A C 1
ATOM 711 O O . GLU A 1 130 ? 3.812 12.301 26.532 1.00 37.16 118 GLU A O 1
ATOM 717 N N . ASP A 1 131 ? 4.732 14.349 26.581 1.00 37.07 119 ASP A N 1
ATOM 718 C CA . ASP A 1 131 ? 5.403 14.148 27.848 1.00 40.44 119 ASP A CA 1
ATOM 719 C C . ASP A 1 131 ? 4.427 13.713 28.949 1.00 39.30 119 ASP A C 1
ATOM 720 O O . ASP A 1 131 ? 4.752 12.849 29.764 1.00 35.34 119 ASP A O 1
ATOM 725 N N . HIS A 1 132 ? 3.231 14.296 28.968 1.00 36.98 120 HIS A N 1
ATOM 726 C CA . HIS A 1 132 ? 2.252 13.920 29.982 1.00 36.14 120 HIS A CA 1
ATOM 727 C C . HIS A 1 132 ? 1.672 12.535 29.715 1.00 34.31 120 HIS A C 1
ATOM 728 O O . HIS A 1 132 ? 1.161 11.892 30.618 1.00 33.57 120 HIS A O 1
ATOM 735 N N . ASP A 1 133 ? 1.756 12.066 28.477 1.00 34.39 121 ASP A N 1
ATOM 736 C CA . ASP A 1 133 ? 1.235 10.746 28.171 1.00 33.36 121 ASP A CA 1
ATOM 737 C C . ASP A 1 133 ? 2.145 9.654 28.730 1.00 33.86 121 ASP A C 1
ATOM 738 O O . ASP A 1 133 ? 1.697 8.542 29.001 1.00 33.45 121 ASP A O 1
ATOM 743 N N . GLU A 1 134 ? 3.420 9.976 28.911 1.00 30.53 122 GLU A N 1
ATOM 744 C CA . GLU A 1 134 ? 4.389 8.994 29.390 1.00 31.81 122 GLU A CA 1
ATOM 745 C C . GLU A 1 134 ? 4.125 8.396 30.772 1.00 28.43 122 GLU A C 1
ATOM 746 O O . GLU A 1 134 ? 4.373 7.207 30.993 1.00 24.31 122 GLU A O 1
ATOM 752 N N . GLU A 1 135 ? 3.619 9.197 31.701 1.00 26.52 123 GLU A N 1
ATOM 753 C CA . GLU A 1 135 ? 3.351 8.672 33.033 1.00 30.80 123 GLU A CA 1
ATOM 754 C C . GLU A 1 135 ? 2.205 7.674 32.990 1.00 27.19 123 GLU A C 1
ATOM 755 O O . GLU A 1 135 ? 2.059 6.848 33.887 1.00 27.81 123 GLU A O 1
ATOM 761 N N . ILE A 1 136 ? 1.406 7.730 31.931 1.00 23.03 124 ILE A N 1
ATOM 762 C CA . ILE A 1 136 ? 0.297 6.795 31.799 1.00 20.46 124 ILE A CA 1
ATOM 763 C C . ILE A 1 136 ? 0.755 5.535 31.046 1.00 18.29 124 ILE A C 1
ATOM 764 O O . ILE A 1 136 ? 0.439 4.405 31.438 1.00 15.67 124 ILE A O 1
ATOM 769 N N . LEU A 1 137 ? 1.539 5.735 29.994 1.00 17.54 125 LEU A N 1
ATOM 770 C CA . LEU A 1 137 ? 2.014 4.637 29.166 1.00 21.44 125 LEU A CA 1
ATOM 771 C C . LEU A 1 137 ? 2.952 3.648 29.874 1.00 23.53 125 LEU A C 1
ATOM 772 O O . LEU A 1 137 ? 3.115 2.512 29.426 1.00 26.24 125 LEU A O 1
ATOM 777 N N . VAL A 1 138 ? 3.560 4.069 30.977 1.00 21.10 126 VAL A N 1
ATOM 778 C CA . VAL A 1 138 ? 4.441 3.185 31.724 1.00 22.72 126 VAL A CA 1
ATOM 779 C C . VAL A 1 138 ? 3.636 2.055 32.382 1.00 24.11 126 VAL A C 1
ATOM 780 O O . VAL A 1 138 ? 4.208 1.074 32.850 1.00 24.83 126 VAL A O 1
ATOM 784 N N . TYR A 1 139 ? 2.315 2.199 32.421 1.00 20.43 127 TYR A N 1
ATOM 785 C CA . TYR A 1 139 ? 1.449 1.175 33.006 1.00 22.04 127 TYR A CA 1
ATOM 786 C C . TYR A 1 139 ? 1.015 0.164 31.944 1.00 24.81 127 TYR A C 1
ATOM 787 O O . TYR A 1 139 ? 0.320 -0.804 32.240 1.00 25.37 127 TYR A O 1
ATOM 796 N N . LEU A 1 140 ? 1.435 0.393 30.705 1.00 22.54 128 LEU A N 1
ATOM 797 C CA . LEU A 1 140 ? 1.074 -0.484 29.600 1.00 25.80 128 LEU A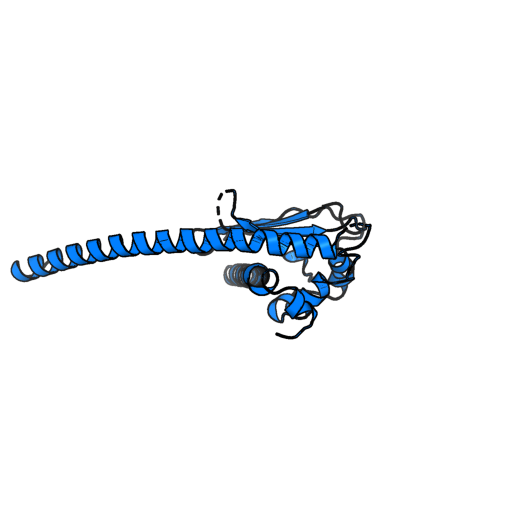 CA 1
ATOM 798 C C . LEU A 1 140 ? 1.696 -1.882 29.795 1.00 25.24 128 LEU A C 1
ATOM 799 O O . LEU A 1 140 ? 2.905 -2.008 30.002 1.00 25.01 128 LEU A O 1
ATOM 804 N N . ASN A 1 141 ? 0.855 -2.920 29.781 1.00 21.93 129 ASN A N 1
ATOM 805 C CA . ASN A 1 141 ? 1.317 -4.302 29.949 1.00 22.68 129 ASN A CA 1
ATOM 806 C C . ASN A 1 141 ? 1.418 -5.023 28.620 1.00 24.12 129 ASN A C 1
ATOM 807 O O . ASN A 1 141 ? 2.263 -5.900 28.441 1.00 24.27 129 ASN A O 1
ATOM 812 N N . ASP A 1 142 ? 0.551 -4.666 27.680 1.00 23.33 130 ASP A N 1
ATOM 813 C CA . ASP A 1 142 ? 0.578 -5.358 26.408 1.00 23.37 130 ASP A CA 1
ATOM 814 C C . ASP A 1 142 ? -0.293 -4.686 25.363 1.00 21.62 130 ASP A C 1
ATOM 815 O O . ASP A 1 142 ? -1.283 -4.024 25.687 1.00 21.44 130 ASP A O 1
ATOM 820 N N . ILE A 1 143 ? 0.107 -4.850 24.108 1.00 23.42 131 ILE A N 1
ATOM 821 C CA . ILE A 1 143 ? -0.624 -4.321 22.964 1.00 21.01 131 ILE A CA 1
ATOM 822 C C . ILE A 1 143 ? -0.814 -5.520 22.051 1.00 24.57 131 ILE A C 1
ATOM 823 O O . ILE A 1 143 ? 0.153 -6.210 21.719 1.00 22.90 131 ILE A O 1
ATOM 828 N N . ARG A 1 144 ? -2.059 -5.778 21.661 1.00 27.88 132 ARG A N 1
ATOM 829 C CA . ARG A 1 144 ? -2.369 -6.913 20.798 1.00 31.20 132 ARG A CA 1
ATOM 830 C C . ARG A 1 144 ? -3.309 -6.533 19.663 1.00 31.42 132 ARG A C 1
ATOM 831 O O . ARG A 1 144 ? -4.055 -5.559 19.755 1.00 31.92 132 ARG A O 1
ATOM 839 N N . CYS A 1 145 ? -3.257 -7.310 18.588 1.00 32.58 133 CYS A N 1
ATOM 840 C CA . CYS A 1 145 ? -4.121 -7.092 17.436 1.00 33.02 133 CYS A CA 1
ATOM 841 C C . CYS A 1 145 ? -4.926 -8.369 17.202 1.00 33.45 133 CYS A C 1
ATOM 842 O O . CYS A 1 145 ? -4.378 -9.472 17.216 1.00 33.92 133 CYS A O 1
ATOM 845 N N . ASP A 1 146 ? -6.227 -8.208 16.998 1.00 35.81 134 ASP A N 1
ATOM 846 C CA . ASP A 1 146 ? -7.123 -9.333 16.761 1.00 40.79 134 ASP A CA 1
ATOM 847 C C . ASP A 1 146 ? -8.061 -9.033 15.603 1.00 42.66 134 ASP A C 1
ATOM 848 O O . ASP A 1 146 ? -8.343 -7.869 15.305 1.00 41.75 134 ASP A O 1
ATOM 853 N N . TYR A 1 147 ? -8.530 -10.095 14.951 1.00 45.42 135 TYR A N 1
ATOM 854 C CA . TYR A 1 147 ? -9.486 -9.971 13.856 1.00 47.24 135 TYR A CA 1
ATOM 855 C C . TYR A 1 147 ? -10.819 -9.878 14.572 1.00 48.24 135 TYR A C 1
ATOM 856 O O . TYR A 1 147 ? -10.957 -10.385 15.684 1.00 47.65 135 TYR A O 1
ATOM 865 N N . ILE A 1 148 ? -11.794 -9.232 13.950 1.00 49.96 136 ILE A N 1
ATOM 866 C CA . ILE A 1 148 ? -13.116 -9.152 14.548 1.00 52.04 136 ILE A CA 1
ATOM 867 C C . ILE A 1 148 ? -13.704 -10.557 14.393 1.00 54.10 136 ILE A C 1
ATOM 868 O O . ILE A 1 148 ? -13.758 -11.090 13.280 1.00 55.60 136 ILE A O 1
ATOM 873 N N . LYS A 1 149 ? -14.114 -11.164 15.505 1.00 53.06 137 LYS A N 1
ATOM 874 C CA . LYS A 1 149 ? -14.683 -12.511 15.480 1.00 52.68 137 LYS A CA 1
ATOM 875 C C . LYS A 1 149 ? -15.935 -12.570 14.612 1.00 50.82 137 LYS A C 1
ATOM 876 O O . LYS A 1 149 ? -16.787 -11.683 14.678 1.00 51.73 137 LYS A O 1
ATOM 878 N N . GLY A 1 157 ? -12.843 -6.250 9.989 1.00 49.77 145 GLY A N 1
ATOM 879 C CA . GLY A 1 157 ? -11.563 -5.576 10.130 1.00 49.85 145 GLY A CA 1
ATOM 880 C C . GLY A 1 157 ? -10.715 -6.095 11.283 1.00 48.11 145 GLY A C 1
ATOM 881 O O . GLY A 1 157 ? -10.704 -7.294 11.570 1.00 47.15 145 GLY A O 1
ATOM 882 N N . PHE A 1 158 ? -10.003 -5.191 11.951 1.00 45.41 146 PHE A N 1
ATOM 883 C CA . PHE A 1 158 ? -9.152 -5.578 13.069 1.00 41.70 146 PHE A CA 1
ATOM 884 C C . PHE A 1 158 ? -9.383 -4.720 14.309 1.00 38.90 146 PHE A C 1
ATOM 885 O O . PHE A 1 158 ? -9.949 -3.628 14.238 1.00 37.81 146 PHE A O 1
ATOM 893 N N . ILE A 1 159 ? -8.941 -5.227 15.452 1.00 35.66 147 ILE A N 1
ATOM 894 C CA . ILE A 1 159 ? -9.104 -4.509 16.703 1.00 33.23 147 ILE A CA 1
ATOM 895 C C . ILE A 1 159 ? -7.809 -4.486 17.502 1.00 31.27 147 ILE A C 1
ATOM 896 O O . ILE A 1 159 ? -7.213 -5.529 17.770 1.00 34.23 147 ILE A O 1
ATOM 901 N N . LEU A 1 160 ? -7.365 -3.282 17.858 1.00 26.90 148 LEU A N 1
ATOM 902 C CA . LEU A 1 160 ? -6.144 -3.102 18.639 1.00 22.49 148 LEU A CA 1
ATOM 903 C C . LEU A 1 160 ? -6.484 -3.001 20.126 1.00 22.20 148 LEU A C 1
ATOM 904 O O . LEU A 1 160 ? -7.346 -2.220 20.516 1.00 22.91 148 LEU A O 1
ATOM 909 N N . SER A 1 161 ? -5.813 -3.790 20.957 1.00 22.94 149 SER A N 1
ATOM 910 C CA . SER A 1 161 ? -6.078 -3.758 22.394 1.00 22.70 149 SER A CA 1
ATOM 911 C C . SER A 1 161 ? -4.852 -3.330 23.187 1.00 23.34 149 SER A C 1
ATOM 912 O O . SER A 1 161 ? -3.749 -3.821 22.958 1.00 25.79 149 SER A O 1
ATOM 915 N N . PHE A 1 162 ? -5.066 -2.404 24.114 1.00 24.12 150 PHE A N 1
ATOM 916 C CA . PHE A 1 162 ? -4.017 -1.873 24.975 1.00 21.96 150 PHE A CA 1
ATOM 917 C C . PHE A 1 162 ? -4.341 -2.284 26.416 1.00 22.67 150 PHE A C 1
ATOM 918 O O . PHE A 1 162 ? -5.294 -1.783 27.018 1.00 21.48 150 PHE A O 1
ATOM 926 N N . TYR A 1 163 ? -3.553 -3.210 26.954 1.00 20.85 151 TYR A N 1
ATOM 927 C CA . TYR A 1 163 ? -3.768 -3.708 28.304 1.00 22.25 151 TYR A CA 1
ATOM 928 C C . TYR A 1 163 ? -2.977 -2.887 29.312 1.00 25.27 151 TYR A C 1
ATOM 929 O O . TYR A 1 163 ? -1.767 -2.705 29.169 1.00 25.73 151 TYR A O 1
ATOM 938 N N . PHE A 1 164 ? -3.665 -2.396 30.335 1.00 21.18 152 PHE A N 1
ATOM 939 C CA . PHE A 1 164 ? -3.021 -1.571 31.347 1.00 24.26 152 PHE A CA 1
ATOM 940 C C . PHE A 1 164 ? -3.086 -2.195 32.732 1.00 25.97 152 PHE A C 1
ATOM 941 O O . PHE A 1 164 ? -4.088 -2.810 33.106 1.00 24.44 152 PHE A O 1
ATOM 949 N N . ALA A 1 165 ? -2.012 -2.033 33.495 1.00 26.39 153 ALA A N 1
ATOM 950 C CA . ALA A 1 165 ? -1.986 -2.539 34.855 1.00 24.31 153 ALA A CA 1
ATOM 951 C C . ALA A 1 165 ? -2.824 -1.551 35.655 1.00 24.10 153 ALA A C 1
ATOM 952 O O . ALA A 1 165 ? -3.119 -0.453 35.181 1.00 22.81 153 ALA A O 1
ATOM 954 N N . THR A 1 166 ? -3.228 -1.951 36.853 1.00 26.22 154 THR A N 1
ATOM 955 C CA . THR A 1 166 ? -3.996 -1.083 37.726 1.00 24.26 154 THR A CA 1
ATOM 956 C C . THR A 1 166 ? -3.199 0.206 37.742 1.00 26.47 154 THR A C 1
ATOM 957 O O . THR A 1 166 ? -1.975 0.177 37.876 1.00 25.15 154 THR A O 1
ATOM 961 N N . ASN A 1 167 ? -3.887 1.332 37.600 1.00 22.83 155 ASN A N 1
ATOM 962 C CA . ASN A 1 167 ? -3.202 2.606 37.534 1.00 24.54 155 ASN A CA 1
ATOM 963 C C . ASN A 1 167 ? -4.077 3.725 38.101 1.00 23.16 155 ASN A C 1
ATOM 964 O O . ASN A 1 167 ? -5.288 3.589 38.188 1.00 17.07 155 ASN A O 1
ATOM 969 N N . PRO A 1 168 ? -3.462 4.852 38.489 1.00 24.45 156 PRO A N 1
ATOM 970 C CA . PRO A 1 168 ? -4.184 5.994 39.059 1.00 24.75 156 PRO A CA 1
ATOM 971 C C . PRO A 1 168 ? -4.839 6.948 38.066 1.00 24.89 156 PRO A C 1
ATOM 972 O O . PRO A 1 168 ? -5.367 7.992 38.457 1.00 27.02 156 PRO A O 1
ATOM 976 N N . PHE A 1 169 ? -4.831 6.587 36.789 1.00 23.14 157 PHE A N 1
ATOM 977 C CA . PHE A 1 169 ? -5.399 7.455 35.762 1.00 23.81 157 PHE A CA 1
ATOM 978 C C . PHE A 1 169 ? -6.802 7.067 35.314 1.00 25.32 157 PHE A C 1
ATOM 979 O O . PHE A 1 169 ? -7.677 7.924 35.197 1.00 25.35 157 PHE A O 1
ATOM 987 N N . PHE A 1 170 ? -7.016 5.782 35.049 1.00 24.08 158 PHE A N 1
ATOM 988 C CA . PHE A 1 170 ? -8.332 5.308 34.651 1.00 23.01 158 PHE A CA 1
ATOM 989 C C . PHE A 1 170 ? -8.513 3.886 35.144 1.00 22.63 158 PHE A C 1
ATOM 990 O O . PHE A 1 170 ? -7.533 3.193 35.410 1.00 22.07 158 PHE A O 1
ATOM 998 N N . SER A 1 171 ? -9.763 3.458 35.282 1.00 20.33 159 SER A N 1
ATOM 999 C CA . SER A 1 171 ? -10.057 2.120 35.789 1.00 25.49 159 SER A CA 1
ATOM 1000 C C . SER A 1 171 ? -10.007 1.004 34.747 1.00 23.46 159 SER A C 1
ATOM 1001 O O . SER A 1 171 ? -9.811 -0.154 35.098 1.00 26.14 159 SER A O 1
ATOM 1004 N N . ASN A 1 172 ? -10.189 1.354 33.478 1.00 24.86 160 ASN A N 1
ATOM 1005 C CA . ASN A 1 172 ? -10.185 0.371 32.390 1.00 22.59 160 ASN A CA 1
ATOM 1006 C C . ASN A 1 172 ? -8.952 -0.513 32.457 1.00 24.76 160 ASN A C 1
ATOM 1007 O O . ASN A 1 172 ? -7.826 -0.014 32.552 1.00 21.01 160 ASN A O 1
ATOM 1012 N N . SER A 1 173 ? -9.156 -1.823 32.406 1.00 22.64 161 SER A N 1
ATOM 1013 C CA . SER A 1 173 ? -8.022 -2.729 32.435 1.00 27.53 161 SER A CA 1
ATOM 1014 C C . SER A 1 173 ? -7.571 -2.907 30.990 1.00 25.25 161 SER A C 1
ATOM 1015 O O . SER A 1 173 ? -6.466 -3.370 30.733 1.00 28.30 161 SER A O 1
ATOM 1018 N N . VAL A 1 174 ? -8.434 -2.527 30.048 1.00 25.34 162 VAL A N 1
ATOM 1019 C CA . VAL A 1 174 ? -8.122 -2.639 28.624 1.00 25.02 162 VAL A CA 1
ATOM 1020 C C . VAL A 1 174 ? -8.784 -1.553 27.782 1.00 25.32 162 VAL A C 1
ATOM 1021 O O . VAL A 1 174 ? -9.965 -1.260 27.955 1.00 28.59 162 VAL A O 1
ATOM 1025 N N . LEU A 1 175 ? -8.022 -0.960 26.869 1.00 21.08 163 LEU A N 1
ATOM 1026 C CA . LEU A 1 175 ? -8.566 0.052 25.969 1.00 22.65 163 LEU A CA 1
ATOM 1027 C C . LEU A 1 175 ? -8.423 -0.512 24.554 1.00 25.74 163 LEU A C 1
ATOM 1028 O O . LEU A 1 175 ? -7.322 -0.895 24.142 1.00 26.15 163 LEU A O 1
ATOM 1033 N N . THR A 1 176 ? -9.526 -0.580 23.816 1.00 25.16 164 THR A N 1
ATOM 1034 C CA . THR A 1 176 ? -9.487 -1.114 22.460 1.00 23.43 164 THR A CA 1
ATOM 1035 C C . THR A 1 176 ? -9.916 -0.092 21.424 1.00 26.43 164 THR A C 1
ATOM 1036 O O . THR A 1 176 ? -10.573 0.904 21.732 1.00 23.59 164 THR A O 1
ATOM 1040 N N . LYS A 1 177 ? -9.537 -0.365 20.185 1.00 29.06 165 LYS A N 1
ATOM 1041 C CA . LYS A 1 177 ? -9.870 0.481 19.056 1.00 31.63 165 LYS A CA 1
ATOM 1042 C C . LYS A 1 177 ? -10.198 -0.488 17.927 1.00 33.09 165 LYS A C 1
ATOM 1043 O O . LYS A 1 177 ? -9.359 -1.305 17.539 1.00 33.15 165 LYS A O 1
ATOM 1049 N N . THR A 1 178 ? -11.425 -0.411 17.419 1.00 35.18 166 THR A N 1
ATOM 1050 C CA . THR A 1 178 ? -11.870 -1.292 16.347 1.00 36.80 166 THR A CA 1
ATOM 1051 C C . THR A 1 178 ? -11.952 -0.582 14.998 1.00 37.76 166 THR A C 1
ATOM 1052 O O . THR A 1 178 ? -12.648 0.420 14.854 1.00 37.24 166 THR A O 1
ATOM 1056 N N . TYR A 1 179 ? -11.230 -1.105 14.013 1.00 38.72 167 TYR A N 1
ATOM 1057 C CA . TYR A 1 179 ? -11.240 -0.531 12.673 1.00 39.47 167 TYR A CA 1
ATOM 1058 C C . TYR A 1 179 ? -12.102 -1.402 11.768 1.00 41.50 167 TYR A C 1
ATOM 1059 O O . TYR A 1 179 ? -11.745 -2.542 11.467 1.00 39.57 167 TYR A O 1
ATOM 1068 N N . HIS A 1 180 ? -13.248 -0.860 11.360 1.00 44.53 168 HIS A N 1
ATOM 1069 C CA . HIS A 1 180 ? -14.186 -1.568 10.486 1.00 49.03 168 HIS A CA 1
ATOM 1070 C C . HIS A 1 180 ? -13.867 -1.243 9.037 1.00 48.85 168 HIS A C 1
ATOM 1071 O O . HIS A 1 180 ? -13.866 -0.077 8.644 1.00 47.85 168 HIS A O 1
ATOM 1078 N N . MET A 1 181 ? -13.600 -2.270 8.237 1.00 51.14 169 MET A N 1
ATOM 1079 C CA . MET A 1 181 ? -13.256 -2.034 6.841 1.00 53.85 169 MET A CA 1
ATOM 1080 C C . MET A 1 181 ? -13.778 -3.070 5.852 1.00 53.31 169 MET A C 1
ATOM 1081 O O . MET A 1 181 ? -14.056 -4.213 6.217 1.00 49.82 169 MET A O 1
ATOM 1086 N N . LYS A 1 182 ? -13.901 -2.642 4.596 1.00 55.54 170 LYS A N 1
ATOM 1087 C CA . LYS A 1 182 ? -14.392 -3.487 3.509 1.00 56.94 170 LYS A CA 1
ATOM 1088 C C . LYS A 1 182 ? -13.903 -4.926 3.608 1.00 55.56 170 LYS A C 1
ATOM 1089 O O . LYS A 1 182 ? -14.673 -5.861 3.391 1.00 55.83 170 LYS A O 1
ATOM 1091 N N . VAL A 1 191 ? -9.371 0.838 2.663 1.00 62.70 179 VAL A N 1
ATOM 1092 C CA . VAL A 1 191 ? -10.789 1.178 2.610 1.00 65.49 179 VAL A CA 1
ATOM 1093 C C . VAL A 1 191 ? -11.409 1.132 4.008 1.00 66.12 179 VAL A C 1
ATOM 1094 O O . VAL A 1 191 ? -11.919 0.095 4.445 1.00 65.57 179 VAL A O 1
ATOM 1098 N N . LEU A 1 192 ? -11.371 2.270 4.698 1.00 65.34 180 LEU A N 1
ATOM 1099 C CA . LEU A 1 192 ? -11.896 2.370 6.057 1.00 64.50 180 LEU A CA 1
ATOM 1100 C C . LEU A 1 192 ? -13.362 2.791 6.136 1.00 65.40 180 LEU A C 1
A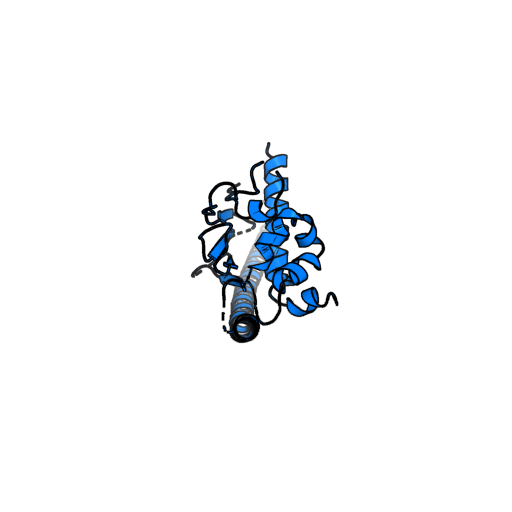TOM 1101 O O . LEU A 1 192 ? -13.762 3.807 5.565 1.00 65.00 180 LEU A O 1
ATOM 1106 N N . LEU A 1 193 ? -14.150 2.003 6.864 1.00 64.79 181 LEU A N 1
ATOM 1107 C CA . LEU A 1 193 ? -15.572 2.274 7.047 1.00 63.99 181 LEU A CA 1
ATOM 1108 C C . LEU A 1 193 ? -15.780 3.214 8.238 1.00 63.36 181 LEU A C 1
ATOM 1109 O O . LEU A 1 193 ? -16.213 4.352 8.068 1.00 64.07 181 LEU A O 1
ATOM 1114 N N . HIS A 1 194 ? -15.470 2.729 9.440 1.00 62.02 182 HIS A N 1
ATOM 1115 C CA . HIS A 1 194 ? -15.618 3.524 10.660 1.00 59.39 182 HIS A CA 1
ATOM 1116 C C . HIS A 1 194 ? -14.870 2.892 11.840 1.00 56.99 182 HIS A C 1
ATOM 1117 O O . HIS A 1 194 ? -14.507 1.712 11.803 1.00 54.75 182 HIS A O 1
ATOM 1124 N N . THR A 1 195 ? -14.653 3.682 12.890 1.00 54.32 183 THR A N 1
ATOM 1125 C CA . THR A 1 195 ? -13.930 3.212 14.065 1.00 52.69 183 THR A CA 1
ATOM 1126 C C . THR A 1 195 ? -14.698 3.282 15.391 1.00 52.64 183 THR A C 1
ATOM 1127 O O . THR A 1 195 ? -15.554 4.145 15.592 1.00 52.23 183 THR A O 1
ATOM 1131 N N . GLU A 1 196 ? -14.369 2.355 16.289 1.00 51.95 184 GLU A N 1
ATOM 1132 C CA . GLU A 1 196 ? -14.986 2.264 17.611 1.00 50.76 184 GLU A CA 1
ATOM 1133 C C . GLU A 1 196 ? -13.908 2.225 18.684 1.00 46.71 184 GLU A C 1
ATOM 1134 O O . GLU A 1 196 ? -13.046 1.351 18.672 1.00 46.03 184 GLU A O 1
ATOM 1140 N N . ALA A 1 197 ? -13.968 3.156 19.624 1.00 41.90 185 ALA A N 1
ATOM 1141 C CA . ALA A 1 197 ? -12.991 3.192 20.699 1.00 38.22 185 ALA A CA 1
ATOM 1142 C C . ALA A 1 197 ? -13.688 3.090 22.047 1.00 38.84 185 ALA A C 1
ATOM 1143 O O . ALA A 1 197 ? -14.783 3.626 22.243 1.00 37.37 185 ALA A O 1
ATOM 1145 N N . THR A 1 198 ? -13.056 2.386 22.976 1.00 36.27 186 THR A N 1
ATOM 1146 C CA . THR A 1 198 ? -13.614 2.252 24.306 1.00 34.11 186 THR A CA 1
ATOM 1147 C C . THR A 1 198 ? -13.561 3.625 24.958 1.00 31.55 186 THR A C 1
ATOM 1148 O O . THR A 1 198 ? -12.671 4.423 24.673 1.00 29.59 186 THR A O 1
ATOM 1152 N N . VAL A 1 199 ? -14.548 3.912 25.795 1.00 29.04 187 VAL A N 1
ATOM 1153 C CA . VAL A 1 199 ? -14.604 5.174 26.506 1.00 30.67 187 VAL A CA 1
ATOM 1154 C C . VAL A 1 199 ? -13.716 5.012 27.749 1.00 30.50 187 VAL A C 1
ATOM 1155 O O . VAL A 1 199 ? -13.895 4.087 28.547 1.00 30.13 187 VAL A O 1
ATOM 1159 N N . ILE A 1 200 ? -12.749 5.906 27.897 1.00 28.45 188 ILE A N 1
ATOM 1160 C CA . ILE A 1 200 ? -11.825 5.847 29.017 1.00 26.73 188 ILE A CA 1
ATOM 1161 C C . ILE A 1 200 ? -12.475 6.359 30.291 1.00 27.32 188 ILE A C 1
ATOM 1162 O O . ILE A 1 200 ? -12.998 7.463 30.318 1.00 26.29 188 ILE A O 1
ATOM 1167 N N . ASP A 1 201 ? -12.439 5.561 31.352 1.00 25.50 189 ASP A N 1
ATOM 1168 C CA . ASP A 1 201 ? -13.030 5.990 32.614 1.00 26.79 189 ASP A CA 1
ATOM 1169 C C . ASP A 1 201 ? -11.998 6.685 33.482 1.00 24.80 189 ASP A C 1
ATOM 1170 O O . ASP A 1 201 ? -11.509 6.118 34.458 1.00 23.56 189 ASP A O 1
ATOM 1175 N N . TRP A 1 202 ? -11.682 7.927 33.124 1.00 23.39 190 TRP A N 1
ATOM 1176 C CA . TRP A 1 202 ? -10.689 8.710 33.855 1.00 24.45 190 TRP A CA 1
ATOM 1177 C C . TRP A 1 202 ? -11.046 8.976 35.315 1.00 25.97 190 TRP A C 1
ATOM 1178 O O . TRP A 1 202 ? -12.199 9.259 35.643 1.00 25.25 190 TRP A O 1
ATOM 1189 N N . TYR A 1 203 ? -10.051 8.894 36.192 1.00 24.19 191 TYR A N 1
ATOM 1190 C CA . TYR A 1 203 ? -10.286 9.191 37.596 1.00 27.51 191 TYR A CA 1
ATOM 1191 C C . TYR A 1 203 ? -10.241 10.708 37.774 1.00 29.16 191 TYR A C 1
ATOM 1192 O O . TYR A 1 203 ? -9.763 11.436 36.897 1.00 28.19 191 TYR A O 1
ATOM 1201 N N . ASP A 1 204 ? -10.742 11.177 38.910 1.00 29.20 192 ASP A N 1
ATOM 1202 C CA . ASP A 1 204 ? -10.792 12.602 39.204 1.00 32.88 192 ASP A CA 1
ATOM 1203 C C . ASP A 1 204 ? -9.488 13.356 38.883 1.00 35.32 192 ASP A C 1
ATOM 1204 O O . ASP A 1 204 ? -8.396 12.897 39.209 1.00 36.78 192 ASP A O 1
ATOM 1209 N N . ASN A 1 205 ? -9.626 14.505 38.221 1.00 37.40 193 ASN A N 1
ATOM 1210 C CA . ASN A 1 205 ? -8.500 15.363 37.831 1.00 38.88 193 ASN A CA 1
ATOM 1211 C C . ASN A 1 205 ? -7.406 14.705 36.992 1.00 38.69 193 ASN A C 1
ATOM 1212 O O . ASN A 1 205 ? -6.375 15.322 36.729 1.00 41.41 193 ASN A O 1
ATOM 1217 N N . LYS A 1 206 ? -7.621 13.470 36.557 1.00 37.03 194 LYS A N 1
ATOM 1218 C CA . LYS A 1 206 ? -6.609 12.763 35.780 1.00 35.31 194 LYS A CA 1
ATOM 1219 C C . LYS A 1 206 ? -6.777 12.825 34.270 1.00 35.50 194 LYS A C 1
ATOM 1220 O O . LYS A 1 206 ? -5.883 12.426 33.532 1.00 38.01 194 LYS A O 1
ATOM 1226 N N . ASN A 1 207 ? -7.909 13.321 33.794 1.00 36.24 195 ASN A N 1
ATOM 1227 C CA . ASN A 1 207 ? -8.123 13.381 32.357 1.00 39.94 195 ASN A CA 1
ATOM 1228 C C . ASN A 1 207 ? -7.171 14.376 31.686 1.00 45.50 195 ASN A C 1
ATOM 1229 O O . ASN A 1 207 ? -7.446 15.575 31.623 1.00 44.96 195 ASN A O 1
ATOM 1234 N N . ILE A 1 208 ? -6.051 13.862 31.184 1.00 49.15 196 ILE A N 1
ATOM 1235 C CA . ILE A 1 208 ? -5.047 14.682 30.512 1.00 51.90 196 ILE A CA 1
ATOM 1236 C C . ILE A 1 208 ? -5.599 15.362 29.269 1.00 53.86 196 ILE A C 1
ATOM 1237 O O . ILE A 1 208 ? -5.038 16.350 28.800 1.00 55.43 196 ILE A O 1
ATOM 1242 N N . LEU A 1 209 ? -6.690 14.832 28.727 1.00 55.69 197 LEU A N 1
ATOM 1243 C CA . LEU A 1 209 ? -7.291 15.421 27.536 1.00 57.85 197 LEU A CA 1
ATOM 1244 C C . LEU A 1 209 ? -7.855 16.797 27.875 1.00 62.28 197 LEU A C 1
ATOM 1245 O O . LEU A 1 209 ? -8.270 17.546 26.989 1.00 63.67 197 LEU A O 1
ATOM 1250 N N . LYS A 1 210 ? -7.865 17.115 29.168 1.00 66.14 198 LYS A N 1
ATOM 1251 C CA . LYS A 1 210 ? -8.367 18.394 29.666 1.00 70.54 198 LYS A CA 1
ATOM 1252 C C . LYS A 1 210 ? -7.333 19.088 3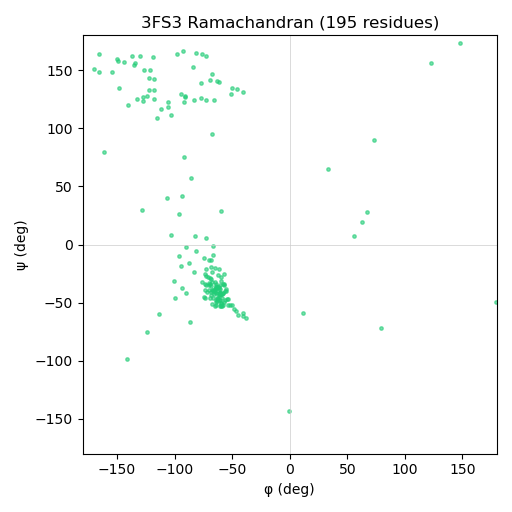0.550 1.00 74.00 198 LYS A C 1
ATOM 1253 O O . LYS A 1 210 ? -6.519 18.428 31.200 1.00 75.34 198 LYS A O 1
ATOM 1259 N N . LYS A 1 211 ? -7.370 20.419 30.566 1.00 76.40 199 LYS A N 1
ATOM 1260 C CA . LYS A 1 211 ? -6.458 21.215 31.387 1.00 76.48 199 LYS A CA 1
ATOM 1261 C C . LYS A 1 211 ? -6.711 22.709 31.200 1.00 77.51 199 LYS A C 1
ATOM 1262 O O . LYS A 1 211 ? -7.858 23.158 31.157 1.00 78.88 199 LYS A O 1
ATOM 1268 N N . ARG A 1 234 ? -6.112 19.359 25.602 1.00 56.73 222 ARG A N 1
ATOM 1269 C CA . ARG A 1 234 ? -4.855 19.529 24.880 1.00 54.82 222 ARG A CA 1
ATOM 1270 C C . ARG A 1 234 ? -4.479 18.249 24.136 1.00 52.88 222 ARG A C 1
ATOM 1271 O O . ARG A 1 234 ? -5.130 17.216 24.285 1.00 53.77 222 ARG A O 1
ATOM 1279 N N . ASP A 1 235 ? -3.418 18.325 23.340 1.00 48.97 223 ASP A N 1
ATOM 1280 C CA . ASP A 1 235 ? -2.956 17.181 22.571 1.00 41.78 223 ASP A CA 1
ATOM 1281 C C . ASP A 1 235 ? -2.504 16.029 23.459 1.00 39.47 223 ASP A C 1
ATOM 1282 O O . ASP A 1 235 ? -1.870 16.230 24.495 1.00 39.29 223 ASP A O 1
ATOM 1287 N N . SER A 1 236 ? -2.836 14.814 23.043 1.00 36.36 224 SER A N 1
ATOM 1288 C CA . SER A 1 236 ? -2.469 13.632 23.802 1.00 31.74 224 SER A CA 1
ATOM 1289 C C . SER A 1 236 ? -2.633 12.373 22.979 1.00 33.72 224 SER A C 1
ATOM 1290 O O . SER A 1 236 ? -3.516 12.281 22.119 1.00 32.60 224 SER A O 1
ATOM 1293 N N . PHE A 1 237 ? -1.781 11.395 23.251 1.00 29.15 225 PHE A N 1
ATOM 1294 C CA . PHE A 1 237 ? -1.851 10.137 22.546 1.00 25.73 225 PHE A CA 1
ATOM 1295 C C . PHE A 1 237 ? -3.231 9.507 22.716 1.00 27.50 225 PHE A C 1
ATOM 1296 O O . PHE A 1 237 ? -3.756 8.865 21.812 1.00 25.78 225 PHE A O 1
ATOM 1304 N N . PHE A 1 238 ? -3.817 9.696 23.889 1.00 26.96 226 PHE A N 1
ATOM 1305 C CA . PHE A 1 238 ? -5.100 9.090 24.187 1.00 27.12 226 PHE A CA 1
ATOM 1306 C C . PHE A 1 238 ? -6.293 9.593 23.382 1.00 29.34 226 PHE A C 1
ATOM 1307 O O . PHE A 1 238 ? -7.412 9.094 23.526 1.00 28.21 226 PHE A O 1
ATOM 1315 N N . HIS A 1 239 ? -6.041 10.558 22.503 1.00 33.07 227 HIS A N 1
ATOM 1316 C CA . HIS A 1 239 ? -7.085 11.069 21.627 1.00 32.91 227 HIS A CA 1
ATOM 1317 C C . HIS A 1 239 ? -7.304 9.988 20.576 1.00 32.72 227 HIS A C 1
ATOM 1318 O O . HIS A 1 239 ? -8.262 10.033 19.810 1.00 32.85 227 HIS A O 1
ATOM 1325 N N . PHE A 1 240 ? -6.391 9.019 20.556 1.00 27.33 228 PHE A N 1
ATOM 1326 C CA . PHE A 1 240 ? -6.452 7.886 19.642 1.00 29.29 228 PHE A CA 1
ATOM 1327 C C . PHE A 1 240 ? -7.738 7.106 19.909 1.00 29.84 228 PHE A C 1
ATOM 1328 O O . PHE A 1 240 ? -8.347 6.548 19.001 1.00 32.00 228 PHE A O 1
ATOM 1336 N N . PHE A 1 241 ? -8.147 7.060 21.167 1.00 32.69 229 PHE A N 1
ATOM 1337 C CA . PHE A 1 241 ? -9.352 6.325 21.522 1.00 38.17 229 PHE A CA 1
ATOM 1338 C C . PHE A 1 241 ? -10.595 7.191 21.357 1.00 42.15 229 PHE A C 1
ATOM 1339 O O . PHE A 1 241 ? -11.364 7.402 22.292 1.00 45.10 229 PHE A O 1
ATOM 1347 N N . THR A 1 242 ? -10.768 7.689 20.135 1.00 47.09 230 THR A N 1
ATOM 1348 C CA . THR A 1 242 ? -11.897 8.531 19.767 1.00 52.02 230 THR A CA 1
ATOM 1349 C C . THR A 1 242 ? -12.582 7.866 18.579 1.00 56.09 230 THR A C 1
ATOM 1350 O O . THR A 1 242 ? -11.929 7.525 17.591 1.00 56.88 230 THR A O 1
ATOM 1354 N N . SER A 1 243 ? -13.894 7.669 18.683 1.00 60.54 231 SER A N 1
ATOM 1355 C CA . SER A 1 243 ? -14.663 7.033 17.616 1.00 66.14 231 SER A CA 1
ATOM 1356 C C . SER A 1 243 ? -14.940 7.988 16.456 1.00 69.56 231 SER A C 1
ATOM 1357 O O . SER A 1 243 ? -15.256 9.162 16.663 1.00 70.46 231 SER A O 1
ATOM 1360 N N . HIS A 1 244 ? -14.818 7.475 15.235 1.00 72.30 232 HIS A N 1
ATOM 1361 C CA . HIS A 1 244 ? -15.061 8.266 14.033 1.00 75.06 232 HIS A CA 1
ATOM 1362 C C . HIS A 1 244 ? -15.864 7.439 13.033 1.00 78.08 232 HIS A C 1
ATOM 1363 O O . HIS A 1 244 ? -15.928 6.213 13.142 1.00 77.85 232 HIS A O 1
ATOM 1370 N N . LYS A 1 245 ? -16.478 8.106 12.060 1.00 81.78 233 LYS A N 1
ATOM 1371 C CA . LYS A 1 245 ? -17.279 7.409 11.059 1.00 84.86 233 LYS A CA 1
ATOM 1372 C C . LYS A 1 245 ? -16.817 7.692 9.635 1.00 85.95 233 LYS A C 1
ATOM 1373 O O . LYS A 1 245 ? -16.178 6.849 9.004 1.00 85.89 233 LYS A O 1
ATOM 1379 N N . VAL A 1 246 ? -17.142 8.878 9.132 1.00 87.24 234 VAL A N 1
ATOM 1380 C CA . VAL A 1 246 ? -16.761 9.264 7.778 1.00 88.31 234 VAL A CA 1
ATOM 1381 C C . VAL A 1 246 ? -16.355 10.732 7.703 1.00 88.58 234 VAL A C 1
ATOM 1382 O O . VAL A 1 246 ? -15.878 11.202 6.669 1.00 88.52 234 VAL A O 1
ATOM 1386 N N . GLU A 1 259 ? -14.150 21.641 6.875 1.00 57.08 247 GLU A N 1
ATOM 1387 C CA . GLU A 1 259 ? -14.794 20.567 7.622 1.00 57.65 247 GLU A CA 1
ATOM 1388 C C . GLU A 1 259 ? -14.339 19.205 7.111 1.00 55.99 247 GLU A C 1
ATOM 1389 O O . GLU A 1 259 ? -13.801 18.393 7.864 1.00 55.89 247 GLU A O 1
ATOM 1395 N N . VAL A 1 260 ? -14.573 18.964 5.824 1.00 53.82 248 VAL A N 1
ATOM 1396 C CA . VAL A 1 260 ? -14.206 17.705 5.188 1.00 52.25 248 VAL A CA 1
ATOM 1397 C C . VAL A 1 260 ? -12.703 17.449 5.265 1.00 50.17 248 VAL A C 1
ATOM 1398 O O . VAL A 1 260 ? -12.275 16.358 5.628 1.00 48.29 248 VAL A O 1
ATOM 1402 N N . ALA A 1 261 ? -11.904 18.458 4.929 1.00 50.16 249 ALA A N 1
ATOM 1403 C CA . ALA A 1 261 ? -10.454 18.321 4.982 1.00 50.09 249 ALA A CA 1
ATOM 1404 C C . ALA A 1 261 ? -10.041 18.054 6.427 1.00 50.65 249 ALA A C 1
ATOM 1405 O O . ALA A 1 261 ? -9.110 17.291 6.690 1.00 48.81 249 ALA A O 1
ATOM 1407 N N . GLN A 1 262 ? -10.739 18.693 7.361 1.00 49.14 250 GLN A N 1
ATOM 1408 C CA . GLN A 1 262 ? -10.457 18.510 8.774 1.00 50.49 250 GLN A CA 1
ATOM 1409 C C . GLN A 1 262 ? -10.649 17.041 9.147 1.00 49.22 250 GLN A C 1
ATOM 1410 O O . GLN A 1 262 ? -9.747 16.416 9.701 1.00 44.33 250 GLN A O 1
ATOM 1416 N N . LEU A 1 263 ? -11.818 16.489 8.823 1.00 49.44 251 LEU A N 1
ATOM 1417 C CA . LEU A 1 263 ? -12.110 15.095 9.133 1.00 50.12 251 LEU A CA 1
ATOM 1418 C C . LEU A 1 263 ? -11.178 14.127 8.423 1.00 51.13 251 LEU A C 1
ATOM 1419 O O . LEU A 1 263 ? -10.728 13.142 9.013 1.00 50.95 251 LEU A O 1
ATOM 1424 N N . GLU A 1 264 ? -10.894 14.393 7.153 1.00 49.27 252 GLU A N 1
ATOM 1425 C CA . GLU A 1 264 ? -10.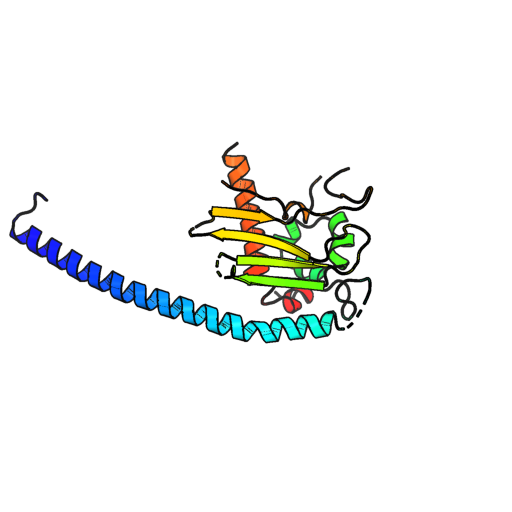002 13.519 6.403 1.00 48.17 252 GLU A CA 1
ATOM 1426 C C . GLU A 1 264 ? -8.641 13.453 7.082 1.00 45.27 252 GLU A C 1
ATOM 1427 O O . GLU A 1 264 ? -8.139 12.373 7.371 1.00 42.05 252 GLU A O 1
ATOM 1433 N N . MET A 1 265 ? -8.061 14.619 7.347 1.00 46.60 253 MET A N 1
ATOM 1434 C CA . MET A 1 265 ? -6.753 14.710 7.992 1.00 49.19 253 MET A CA 1
ATOM 1435 C C . MET A 1 265 ? -6.697 13.928 9.307 1.00 49.63 253 MET A C 1
ATOM 1436 O O . MET A 1 265 ? -5.752 13.170 9.543 1.00 49.42 253 MET A O 1
ATOM 1441 N N . ILE A 1 266 ? -7.708 14.101 10.154 1.00 47.20 254 ILE A N 1
ATOM 1442 C CA . ILE A 1 266 ? -7.745 13.405 11.434 1.00 47.46 254 ILE A CA 1
ATOM 1443 C C . ILE A 1 266 ? -7.838 11.890 11.267 1.00 48.72 254 ILE A C 1
ATOM 1444 O O . ILE A 1 266 ? -7.039 11.147 11.848 1.00 49.17 254 ILE A O 1
ATOM 1449 N N . ILE A 1 267 ? -8.805 11.435 10.477 1.00 47.98 255 ILE A N 1
ATOM 1450 C CA . ILE A 1 267 ? -8.980 10.008 10.232 1.00 47.09 255 ILE A CA 1
ATOM 1451 C C . ILE A 1 267 ? -7.717 9.400 9.622 1.00 50.11 255 ILE A C 1
ATOM 1452 O O . ILE A 1 267 ? -7.302 8.306 10.010 1.00 50.88 255 ILE A O 1
ATOM 1457 N N . GLU A 1 268 ? -7.111 10.111 8.672 1.00 50.02 256 GLU A N 1
ATOM 1458 C CA . GLU A 1 268 ? -5.900 9.637 8.007 1.00 52.19 256 GLU A CA 1
ATOM 1459 C C . GLU A 1 268 ? -4.749 9.407 8.977 1.00 50.26 256 GLU A C 1
ATOM 1460 O O . GLU A 1 268 ? -4.121 8.350 8.964 1.00 50.63 256 GLU A O 1
ATOM 1466 N N . GLY A 1 269 ? -4.470 10.409 9.804 1.00 47.87 257 GLY A N 1
ATOM 1467 C CA . GLY A 1 269 ? -3.382 10.303 10.759 1.00 46.04 257 GLY A CA 1
ATOM 1468 C C . GLY A 1 269 ? -3.596 9.214 11.789 1.00 45.67 257 GLY A C 1
ATOM 1469 O O . GLY A 1 269 ? -2.651 8.549 12.218 1.00 44.11 257 GLY A O 1
ATOM 1470 N N . ASP A 1 270 ? -4.852 9.035 12.181 1.00 43.94 258 ASP A N 1
ATOM 1471 C CA . ASP A 1 270 ? -5.230 8.039 13.169 1.00 39.56 258 ASP A CA 1
ATOM 1472 C C . ASP A 1 270 ? -5.034 6.637 12.617 1.00 40.48 258 ASP A C 1
ATOM 1473 O O . ASP A 1 270 ? -4.523 5.751 13.304 1.00 39.62 258 ASP A O 1
ATOM 1478 N N . TYR A 1 271 ? -5.442 6.439 11.370 1.00 37.60 259 TYR A N 1
ATOM 1479 C CA . TYR A 1 271 ? -5.304 5.142 10.738 1.00 34.86 259 TYR A CA 1
ATOM 1480 C C . TYR A 1 271 ? -3.828 4.828 10.519 1.00 35.96 259 TYR A C 1
ATOM 1481 O O . TYR A 1 271 ? -3.414 3.670 10.575 1.00 31.87 259 TYR A O 1
ATOM 1490 N N . GLU A 1 272 ? -3.035 5.865 10.270 1.00 38.10 260 GLU A N 1
ATOM 1491 C CA . GLU A 1 272 ? -1.608 5.681 10.040 1.00 37.76 260 GLU A CA 1
ATOM 1492 C C . GLU A 1 272 ? -0.969 5.170 11.325 1.00 34.99 260 GLU A C 1
ATOM 1493 O O . GLU A 1 272 ? -0.122 4.277 11.306 1.00 35.08 260 GLU A O 1
ATOM 1499 N N . VAL A 1 273 ? -1.377 5.746 12.447 1.00 34.50 261 VAL A N 1
ATOM 1500 C CA . VAL A 1 273 ? -0.846 5.330 13.741 1.00 33.29 261 VAL A CA 1
ATOM 1501 C C . VAL A 1 273 ? -1.238 3.883 14.028 1.00 32.20 261 VAL A C 1
ATOM 1502 O O . VAL A 1 273 ? -0.401 3.071 14.407 1.00 28.19 261 VAL A O 1
ATOM 1506 N N . ALA A 1 274 ? -2.516 3.573 13.830 1.00 31.19 262 ALA A N 1
ATOM 1507 C CA . ALA A 1 274 ? -3.036 2.236 14.079 1.00 32.11 262 ALA A CA 1
ATOM 1508 C C . ALA A 1 274 ? -2.308 1.196 13.256 1.00 31.33 262 ALA A C 1
ATOM 1509 O O . ALA A 1 274 ? -1.987 0.111 13.744 1.00 29.95 262 ALA A O 1
ATOM 1511 N N . LEU A 1 275 ? -2.056 1.538 12.001 1.00 30.28 263 LEU A N 1
ATOM 1512 C CA . LEU A 1 275 ? -1.378 0.643 11.082 1.00 31.53 263 LEU A CA 1
ATOM 1513 C C . LEU A 1 275 ? 0.055 0.380 11.539 1.00 30.74 263 LEU A C 1
ATOM 1514 O O . LEU A 1 275 ? 0.556 -0.733 11.429 1.00 28.20 263 LEU A O 1
ATOM 1519 N N . THR A 1 276 ? 0.710 1.417 12.047 1.00 30.32 264 THR A N 1
ATOM 1520 C CA . THR A 1 276 ? 2.082 1.293 12.509 1.00 30.30 264 THR A CA 1
ATOM 1521 C C . THR A 1 276 ? 2.156 0.393 13.738 1.00 29.75 264 THR A C 1
ATOM 1522 O O . THR A 1 276 ? 3.074 -0.416 13.868 1.00 28.39 264 THR A O 1
ATOM 1526 N N . ILE A 1 277 ? 1.191 0.537 14.638 1.00 26.76 265 ILE A N 1
ATOM 1527 C CA . ILE A 1 277 ? 1.170 -0.280 15.841 1.00 26.89 265 ILE A CA 1
ATOM 1528 C C . ILE A 1 277 ? 0.925 -1.726 15.451 1.00 27.87 265 ILE A C 1
ATOM 1529 O O . ILE A 1 277 ? 1.604 -2.633 15.916 1.00 26.02 265 ILE A O 1
ATOM 1534 N N . LYS A 1 278 ? -0.047 -1.920 14.571 1.00 29.95 266 LYS A N 1
ATOM 1535 C CA . LYS A 1 278 ? -0.425 -3.240 14.094 1.00 32.74 266 LYS A CA 1
ATOM 1536 C C . LYS A 1 278 ? 0.661 -3.968 13.311 1.00 32.45 266 LYS A C 1
ATOM 1537 O O . LYS A 1 278 ? 0.964 -5.124 13.588 1.00 34.11 266 LYS A O 1
ATOM 1543 N N . GLU A 1 279 ? 1.258 -3.288 12.343 1.00 32.38 267 GLU A N 1
ATOM 1544 C CA . GLU A 1 279 ? 2.264 -3.923 11.499 1.00 36.16 267 GLU A CA 1
ATOM 1545 C C . GLU A 1 279 ? 3.716 -3.748 11.917 1.00 33.89 267 GLU A C 1
ATOM 1546 O O . GLU A 1 279 ? 4.576 -4.511 11.487 1.00 33.02 267 GLU A O 1
ATOM 1552 N N . ARG A 1 280 ? 3.989 -2.753 12.751 1.00 32.58 268 ARG A N 1
ATOM 1553 C CA . ARG A 1 280 ? 5.355 -2.480 13.169 1.00 32.57 268 ARG A CA 1
ATOM 1554 C C . ARG A 1 280 ? 5.676 -2.720 14.637 1.00 30.01 268 ARG A C 1
ATOM 1555 O O . ARG A 1 280 ? 6.548 -3.525 14.954 1.00 32.81 268 ARG A O 1
ATOM 1563 N N . ILE A 1 281 ? 4.980 -2.021 15.527 1.00 25.00 269 ILE A N 1
ATOM 1564 C CA . ILE A 1 281 ? 5.213 -2.154 16.961 1.00 23.98 269 ILE A CA 1
ATOM 1565 C C . ILE A 1 281 ? 4.994 -3.578 17.467 1.00 20.05 269 ILE A C 1
ATOM 1566 O O . ILE A 1 281 ? 5.859 -4.157 18.116 1.00 20.42 269 ILE A O 1
ATOM 1571 N N . ILE A 1 282 ? 3.834 -4.141 17.166 1.00 17.99 270 ILE A N 1
ATOM 1572 C CA . ILE A 1 282 ? 3.501 -5.488 17.614 1.00 21.39 270 ILE A CA 1
ATOM 1573 C C . ILE A 1 282 ? 4.414 -6.593 17.046 1.00 23.15 270 ILE A C 1
ATOM 1574 O O . ILE A 1 282 ? 4.888 -7.452 17.785 1.00 23.09 270 ILE A O 1
ATOM 1579 N N . PRO A 1 283 ? 4.690 -6.577 15.735 1.00 25.09 271 PRO A N 1
ATOM 1580 C CA . PRO A 1 283 ? 5.560 -7.638 15.198 1.00 24.81 271 PRO A CA 1
ATOM 1581 C C . PRO A 1 283 ? 7.046 -7.546 15.589 1.00 28.66 271 PRO A C 1
ATOM 1582 O O . PRO A 1 283 ? 7.737 -8.573 15.678 1.00 30.99 271 PRO A O 1
ATOM 1586 N N . TYR A 1 284 ? 7.524 -6.322 15.839 1.00 25.76 272 TYR A N 1
ATOM 1587 C CA . TYR A 1 284 ? 8.931 -6.073 16.156 1.00 21.26 272 TYR A CA 1
ATOM 1588 C C . TYR A 1 284 ? 9.172 -5.261 17.432 1.00 24.52 272 TYR A C 1
ATOM 1589 O O . TYR A 1 284 ? 10.171 -4.554 17.534 1.00 24.03 272 TYR A O 1
ATOM 1598 N N . ALA A 1 285 ? 8.275 -5.374 18.404 1.00 24.56 273 ALA A N 1
ATOM 1599 C CA . ALA A 1 285 ? 8.374 -4.607 19.644 1.00 23.27 273 ALA A CA 1
ATOM 1600 C C . ALA A 1 285 ? 9.745 -4.430 20.270 1.00 25.65 273 ALA A C 1
ATOM 1601 O O . ALA A 1 285 ? 10.227 -3.298 20.409 1.00 21.39 273 ALA A O 1
ATOM 1603 N N . VAL A 1 286 ? 10.374 -5.537 20.656 1.00 20.55 274 VAL A N 1
ATOM 1604 C CA . VAL A 1 286 ? 11.663 -5.444 21.323 1.00 22.16 274 VAL A CA 1
ATOM 1605 C C . VAL A 1 286 ? 12.726 -4.716 20.516 1.00 22.79 274 VAL A C 1
ATOM 1606 O O . VAL A 1 286 ? 13.566 -4.033 21.091 1.00 23.93 274 VAL A O 1
ATOM 1610 N N . ASP A 1 287 ? 12.688 -4.849 19.191 1.00 24.67 275 ASP A N 1
ATOM 1611 C CA . ASP A 1 287 ? 13.670 -4.176 18.346 1.00 26.54 275 ASP A CA 1
ATOM 1612 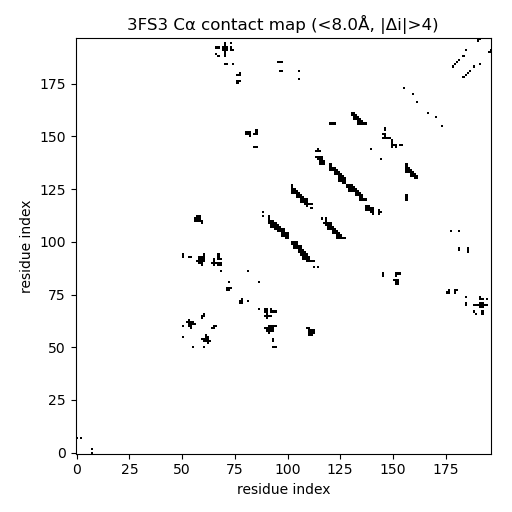C C . ASP A 1 287 ? 13.462 -2.669 18.359 1.00 28.03 275 ASP A C 1
ATOM 1613 O O . ASP A 1 287 ? 14.412 -1.898 18.176 1.00 27.86 275 ASP A O 1
ATOM 1618 N N . TYR A 1 288 ? 12.220 -2.244 18.562 1.00 23.65 276 TYR A N 1
ATOM 1619 C CA . TYR A 1 288 ? 11.952 -0.818 18.670 1.00 24.11 276 TYR A CA 1
ATOM 1620 C C . TYR A 1 288 ? 12.453 -0.404 20.050 1.00 23.63 276 TYR A C 1
ATOM 1621 O O . TYR A 1 288 ? 13.142 0.603 20.190 1.00 21.51 276 TYR A O 1
ATOM 1630 N N . TYR A 1 289 ? 12.124 -1.198 21.069 1.00 23.55 277 TYR A N 1
ATOM 1631 C CA . TYR A 1 289 ? 12.579 -0.901 22.421 1.00 24.68 277 TYR A CA 1
ATOM 1632 C C . TYR A 1 289 ? 14.087 -0.643 22.377 1.00 28.58 277 TYR A C 1
ATOM 1633 O O . TYR A 1 289 ? 14.555 0.382 22.866 1.00 31.79 277 TYR A O 1
ATOM 1642 N N . LEU A 1 290 ? 14.834 -1.569 21.776 1.00 28.01 278 LEU A N 1
ATOM 1643 C CA . LEU A 1 290 ? 16.290 -1.452 21.655 1.00 28.89 278 LEU A CA 1
ATOM 1644 C C . LEU A 1 290 ? 16.693 -0.349 20.683 1.00 31.88 278 LEU A C 1
ATOM 1645 O O . LEU A 1 290 ? 17.856 0.037 20.630 1.00 34.54 278 LEU A O 1
ATOM 1650 N N . GLY A 1 291 ? 15.737 0.140 19.901 1.00 34.15 279 GLY A N 1
ATOM 1651 C CA . GLY A 1 291 ? 16.019 1.203 18.951 1.00 34.64 279 GLY A CA 1
ATOM 1652 C C . GLY A 1 291 ? 16.933 0.815 17.803 1.00 38.24 279 GLY A C 1
ATOM 1653 O O . GLY A 1 291 ? 17.627 1.662 17.240 1.00 38.16 279 GLY A O 1
ATOM 1654 N N . ILE A 1 292 ? 16.928 -0.460 17.436 1.00 39.98 280 ILE A N 1
ATOM 1655 C CA . ILE A 1 292 ? 17.783 -0.919 16.355 1.00 40.86 280 ILE A CA 1
ATOM 1656 C C . ILE A 1 292 ? 17.086 -0.994 15.005 1.00 43.49 280 ILE A C 1
ATOM 1657 O O . ILE A 1 292 ? 17.486 -1.765 14.139 1.00 45.56 280 ILE A O 1
ATOM 1662 N N . ILE A 1 293 ? 16.047 -0.193 14.815 1.00 47.84 281 ILE A N 1
ATOM 1663 C CA . ILE A 1 293 ? 15.332 -0.201 13.544 1.00 50.41 281 ILE A CA 1
ATOM 1664 C C . ILE A 1 293 ? 15.471 1.118 12.781 1.00 53.80 281 ILE A C 1
ATOM 1665 O O . ILE A 1 293 ? 15.893 1.065 11.603 1.00 55.71 281 ILE A O 1
#